Protein AF-A0A957XBU5-F1 (afdb_monomer)

Mean predicted aligned error: 7.45 Å

Sequence (183 aa):
MSIISFQIGLPLDTEQFLRRECPLCFRQFKIETDETDRQSLIERELQAYLLHEGLEIRDEETDMTEANEKELWCPYCGQIASQDKWWTQEQIAYIHVFAHNIMAQIINEQLIRPMKRKFSGRSRGLISLKFEGKEMEYEEPWISPEPDDMTIHLLPCCETRIKLEDDWSQTIHCFQCGFSYTS

Secondary structure (DSSP, 8-state):
-------------TT-EEEEE-TTT--EEEEE--HHHHHHHHHHHHHHHHHHTT-----S----------EEE-TTT--EEEGGG---HHHHHHHHHHHHHHHHHHHIIIIIHHHHHHHSS---SS------PPPPPP-----PPPP--SEEEEETTTTEEEEE-TT--SEEE-TTT--EEE-

Radius of gyration: 22.4 Å; Cα contacts (8 Å, |Δi|>4): 248; chains: 1; bounding box: 58×37×69 Å

Nearest PDB structures (foldseek):
  8teu-assembly1_X  TM=2.029E-01  e=1.795E+00  Human herpesvirus 5 strain AD169

Solvent-accessible surface area (backbone atoms only — not comparable to full-atom values): 11243 Å² total; per-residue (Å²): 133,84,73,84,81,76,86,85,80,80,60,45,24,95,87,53,31,37,74,29,18,34,86,84,80,67,53,61,36,25,37,71,69,55,71,66,61,51,51,53,46,52,51,52,52,42,49,54,52,39,45,73,76,69,47,79,82,81,69,96,80,67,82,84,66,83,72,75,75,53,60,32,25,31,39,74,81,55,51,76,45,48,65,84,54,36,60,38,73,63,57,51,55,33,50,48,36,51,46,50,37,52,48,28,50,50,44,30,64,72,45,40,52,52,47,47,64,68,43,70,57,87,72,92,61,99,66,90,71,80,71,84,77,73,73,64,77,78,66,85,75,65,75,77,80,44,71,88,76,53,41,82,44,80,37,81,94,76,74,41,61,36,28,36,54,78,83,72,69,56,57,39,22,31,44,78,77,48,58,74,42,80,102

pLDDT: mean 86.77, std 15.15, range [37.53, 98.38]

Structure (mmCIF, N/CA/C/O backbone):
data_AF-A0A957XBU5-F1
#
_entry.id   AF-A0A957XBU5-F1
#
loop_
_atom_site.group_PDB
_atom_site.id
_atom_site.type_symbol
_atom_site.label_atom_id
_atom_site.label_alt_id
_atom_site.label_comp_id
_atom_site.label_asym_id
_atom_site.label_entity_id
_atom_site.label_seq_id
_atom_site.pdbx_PDB_ins_code
_atom_site.Cartn_x
_atom_site.Cartn_y
_atom_site.Cartn_z
_atom_site.occupancy
_atom_site.B_iso_or_equiv
_atom_site.auth_seq_id
_atom_site.auth_comp_id
_atom_site.auth_asym_id
_atom_site.auth_atom_id
_atom_site.pdbx_PDB_model_num
ATOM 1 N N . MET A 1 1 ? -2.990 8.656 28.099 1.00 41.22 1 MET A N 1
ATOM 2 C CA . MET A 1 1 ? -3.964 7.568 27.855 1.00 41.22 1 MET A CA 1
ATOM 3 C C . MET A 1 1 ? -3.588 6.945 26.531 1.00 41.22 1 MET A C 1
ATOM 5 O O . MET A 1 1 ? -3.363 7.699 25.597 1.00 41.22 1 MET A O 1
ATOM 9 N N . SER A 1 2 ? -3.433 5.625 26.474 1.00 48.41 2 SER A N 1
ATOM 10 C CA . SER A 1 2 ? -2.889 4.957 25.291 1.00 48.41 2 SER A CA 1
ATOM 11 C C . SER A 1 2 ? -4.010 4.663 24.296 1.00 48.41 2 SER A C 1
ATOM 13 O O . SER A 1 2 ? -4.885 3.841 24.572 1.00 48.41 2 SER A O 1
ATOM 15 N N . ILE A 1 3 ? -3.998 5.356 23.158 1.00 57.06 3 ILE A N 1
ATOM 16 C CA . ILE A 1 3 ? -4.680 4.890 21.944 1.00 57.06 3 ILE A CA 1
ATOM 17 C C . ILE A 1 3 ? -4.110 3.493 21.645 1.00 57.06 3 ILE A C 1
ATOM 19 O O . ILE A 1 3 ? -2.923 3.266 21.897 1.00 57.06 3 ILE A O 1
ATOM 23 N N . ILE A 1 4 ? -4.935 2.531 21.217 1.00 62.97 4 ILE A N 1
ATOM 24 C CA . ILE A 1 4 ? -4.412 1.228 20.791 1.00 62.97 4 ILE A CA 1
ATOM 25 C C . ILE A 1 4 ? -3.439 1.523 19.652 1.00 62.97 4 ILE A C 1
ATOM 27 O O . ILE A 1 4 ? -3.820 2.086 18.629 1.00 62.97 4 ILE A O 1
ATOM 31 N N . SER A 1 5 ? -2.166 1.199 19.861 1.00 61.03 5 SER A N 1
ATOM 32 C CA . SER A 1 5 ? -1.158 1.293 18.816 1.00 61.03 5 SER A CA 1
ATOM 33 C C . SER A 1 5 ? -1.350 0.099 17.890 1.00 61.03 5 SER A C 1
ATOM 35 O O . SER A 1 5 ? -1.018 -1.030 18.260 1.00 61.03 5 SER A O 1
ATOM 37 N N . PHE A 1 6 ? -1.912 0.332 16.711 1.00 70.06 6 PHE A N 1
ATOM 38 C CA . PHE A 1 6 ? -1.961 -0.682 15.670 1.00 70.06 6 PHE A CA 1
ATOM 39 C C . PHE A 1 6 ? -0.618 -0.692 14.936 1.00 70.06 6 PHE A C 1
ATOM 41 O O . PHE A 1 6 ? -0.177 0.343 14.443 1.00 70.06 6 PHE A O 1
ATOM 48 N N . GLN A 1 7 ? 0.047 -1.848 14.886 1.00 79.62 7 GLN A N 1
ATOM 49 C CA . GLN A 1 7 ? 1.149 -2.060 13.950 1.00 79.62 7 GLN A CA 1
ATOM 50 C C . GLN A 1 7 ? 0.533 -2.485 12.621 1.00 79.62 7 GLN A C 1
ATOM 52 O O . GLN A 1 7 ? 0.035 -3.603 12.500 1.00 79.62 7 GLN A O 1
ATOM 57 N N . ILE A 1 8 ? 0.512 -1.570 11.658 1.00 90.81 8 ILE A N 1
ATOM 58 C CA . ILE A 1 8 ? -0.055 -1.816 10.336 1.00 90.81 8 ILE A CA 1
ATOM 59 C C . ILE A 1 8 ? 1.101 -2.163 9.410 1.00 90.81 8 ILE A C 1
ATOM 61 O O . ILE A 1 8 ? 1.994 -1.351 9.200 1.00 90.81 8 ILE A O 1
ATOM 65 N N . GLY A 1 9 ? 1.090 -3.381 8.880 1.00 92.94 9 GLY A N 1
ATOM 66 C CA . GLY A 1 9 ? 2.058 -3.835 7.886 1.00 92.94 9 GLY A CA 1
ATOM 67 C C . GLY A 1 9 ? 1.376 -4.144 6.561 1.00 92.94 9 GLY A C 1
ATOM 68 O O . GLY A 1 9 ? 0.260 -4.666 6.556 1.00 92.94 9 GLY A O 1
ATOM 69 N N . LEU A 1 10 ? 2.054 -3.843 5.454 1.00 95.38 10 LEU A N 1
ATOM 70 C CA . LEU A 1 10 ? 1.656 -4.268 4.112 1.00 95.38 10 LEU A CA 1
ATOM 71 C C . LEU A 1 10 ? 2.450 -5.522 3.724 1.00 95.38 10 LEU A C 1
ATOM 73 O O . LEU A 1 10 ? 3.659 -5.560 3.972 1.00 95.38 10 LEU A O 1
ATOM 77 N N . PRO A 1 11 ? 1.810 -6.537 3.121 1.00 96.56 11 PRO A N 1
ATOM 78 C CA . PRO A 1 11 ? 2.512 -7.729 2.681 1.00 96.56 11 PRO A CA 1
ATOM 79 C C . PRO A 1 11 ? 3.461 -7.384 1.528 1.00 96.56 11 PRO A C 1
ATOM 81 O O . PRO A 1 11 ? 3.146 -6.578 0.650 1.00 96.56 11 PRO A O 1
ATOM 84 N N . LEU A 1 12 ? 4.635 -8.008 1.557 1.00 97.69 12 LEU A N 1
ATOM 85 C CA . LEU A 1 12 ? 5.630 -7.964 0.492 1.00 97.69 12 LEU A CA 1
ATOM 86 C C . LEU A 1 12 ? 5.778 -9.361 -0.091 1.00 97.69 12 LEU A C 1
ATOM 88 O O . LEU A 1 12 ? 5.563 -10.350 0.616 1.00 97.69 12 LEU A O 1
ATOM 92 N N . ASP A 1 13 ? 6.178 -9.434 -1.354 1.00 97.06 13 ASP A N 1
ATOM 93 C CA . ASP A 1 13 ? 6.502 -10.715 -1.972 1.00 97.06 13 ASP A CA 1
ATOM 94 C C . ASP A 1 13 ? 7.824 -11.295 -1.433 1.00 97.06 13 ASP A C 1
ATOM 96 O O . ASP A 1 13 ? 8.519 -10.691 -0.599 1.00 97.06 13 ASP A O 1
ATOM 100 N N . THR A 1 14 ? 8.199 -12.488 -1.906 1.00 97.25 14 THR A N 1
ATOM 101 C CA . THR A 1 14 ? 9.413 -13.164 -1.416 1.00 97.25 14 THR A CA 1
ATOM 102 C C . THR A 1 14 ? 10.702 -12.406 -1.741 1.00 97.25 14 THR A C 1
ATOM 104 O O . THR A 1 14 ? 11.712 -12.596 -1.061 1.00 97.25 14 THR A O 1
ATOM 107 N N . GLU A 1 15 ? 10.662 -11.497 -2.716 1.00 97.12 15 GLU A N 1
ATOM 108 C CA . GLU A 1 15 ? 11.773 -10.646 -3.140 1.00 97.12 15 GLU A CA 1
ATOM 109 C C . GLU A 1 15 ? 11.670 -9.209 -2.596 1.00 97.12 15 GLU A C 1
ATOM 111 O O . GLU A 1 15 ? 12.446 -8.346 -3.005 1.00 97.12 15 GLU A O 1
ATOM 116 N N . GLN A 1 16 ? 10.774 -8.969 -1.629 1.00 96.25 16 GLN A N 1
ATOM 117 C CA . GLN A 1 16 ? 10.573 -7.695 -0.926 1.00 96.25 16 GLN A CA 1
ATOM 118 C C . GLN A 1 16 ? 9.978 -6.562 -1.781 1.00 96.25 16 GLN A C 1
ATOM 120 O O . GLN A 1 16 ? 10.198 -5.382 -1.493 1.00 96.25 16 GLN A O 1
ATOM 125 N N . PHE A 1 17 ? 9.184 -6.891 -2.802 1.00 97.94 17 PHE A N 1
ATOM 126 C CA . PHE A 1 17 ? 8.432 -5.896 -3.566 1.00 97.94 17 PHE A CA 1
ATOM 127 C C . PHE A 1 17 ? 7.022 -5.689 -3.002 1.00 97.94 17 PHE A C 1
ATOM 129 O O . PHE A 1 17 ? 6.331 -6.634 -2.621 1.00 97.94 17 PHE A O 1
ATOM 136 N N . LEU A 1 18 ? 6.581 -4.430 -3.002 1.00 97.62 18 LEU A N 1
ATOM 137 C CA . LEU A 1 18 ? 5.238 -4.009 -2.617 1.00 97.62 18 LEU A CA 1
ATOM 138 C C . LEU A 1 18 ? 4.369 -3.807 -3.858 1.00 97.62 18 LEU A C 1
ATOM 140 O O . LEU A 1 18 ? 4.730 -3.026 -4.742 1.00 97.62 18 LEU A O 1
ATOM 144 N N . ARG A 1 19 ? 3.195 -4.440 -3.887 1.00 98.19 19 ARG A N 1
ATOM 145 C CA . ARG A 1 19 ? 2.202 -4.252 -4.948 1.00 98.19 19 ARG A CA 1
ATOM 146 C C . ARG A 1 19 ? 1.564 -2.867 -4.907 1.00 98.19 19 ARG A C 1
ATOM 148 O O . ARG A 1 19 ? 1.221 -2.347 -3.845 1.00 98.19 19 ARG A O 1
ATOM 155 N N . ARG A 1 20 ? 1.388 -2.293 -6.091 1.00 97.81 20 ARG A N 1
ATOM 156 C CA . ARG A 1 20 ? 0.805 -0.983 -6.372 1.00 97.81 20 ARG A CA 1
ATOM 157 C C . ARG A 1 20 ? -0.143 -1.091 -7.557 1.00 97.81 20 ARG A C 1
ATOM 159 O O . ARG A 1 20 ? 0.030 -1.959 -8.409 1.00 97.81 20 ARG A O 1
ATOM 166 N N . GLU A 1 21 ? -1.122 -0.199 -7.627 1.00 98.38 21 GLU A N 1
ATOM 167 C CA . GLU A 1 21 ? -2.094 -0.147 -8.723 1.00 98.38 21 GLU A CA 1
ATOM 168 C C . GLU A 1 21 ? -2.134 1.251 -9.331 1.00 98.38 21 GLU A C 1
ATOM 170 O O . GLU A 1 21 ? -2.058 2.254 -8.625 1.00 98.38 21 GLU A O 1
ATOM 175 N N . CYS A 1 22 ? -2.218 1.336 -10.657 1.00 98.06 22 CYS A N 1
ATOM 176 C CA . CYS A 1 22 ? -2.358 2.622 -11.323 1.00 98.06 22 CYS A CA 1
ATOM 177 C C . CYS A 1 22 ? -3.788 3.169 -11.176 1.00 98.06 22 CYS A C 1
ATOM 179 O O . CYS A 1 22 ? -4.717 2.505 -11.636 1.00 98.06 22 CYS A O 1
ATOM 181 N N . PRO A 1 23 ? -3.979 4.418 -10.709 1.00 97.44 23 PRO A N 1
ATOM 182 C CA . PRO A 1 23 ? -5.314 5.005 -10.562 1.00 97.44 23 PRO A CA 1
ATOM 183 C C . PRO A 1 23 ? -6.020 5.299 -11.899 1.00 97.44 23 PRO A C 1
ATOM 185 O O . PRO A 1 23 ? -7.205 5.619 -11.907 1.00 97.44 23 PRO A O 1
ATOM 188 N N . LEU A 1 24 ? -5.305 5.229 -13.032 1.00 97.69 24 LEU A N 1
ATOM 189 C CA . LEU A 1 24 ? -5.879 5.456 -14.362 1.00 97.69 24 LEU A CA 1
ATOM 190 C C . LEU A 1 24 ? -6.155 4.156 -15.121 1.00 97.69 24 LEU A C 1
ATOM 192 O O . LEU A 1 24 ? -7.246 3.975 -15.652 1.00 97.69 24 LEU A O 1
ATOM 196 N N . CYS A 1 25 ? -5.148 3.289 -15.260 1.00 97.19 25 CYS A N 1
ATOM 197 C CA . CYS A 1 25 ? -5.270 2.088 -16.090 1.00 97.19 25 CYS A CA 1
ATOM 198 C C . CYS A 1 25 ? -5.549 0.812 -15.293 1.00 97.19 25 CYS A C 1
ATOM 200 O O . CYS A 1 25 ? -5.686 -0.240 -15.913 1.00 97.19 25 CYS A O 1
ATOM 202 N N . PHE A 1 26 ? -5.600 0.900 -13.958 1.00 97.25 26 PHE A N 1
ATOM 203 C CA . PHE A 1 26 ? -5.875 -0.195 -13.018 1.00 97.25 26 PHE A CA 1
ATOM 204 C C . PHE A 1 26 ? -4.930 -1.398 -13.114 1.00 97.25 26 PHE A C 1
ATOM 206 O O . PHE A 1 26 ? -5.163 -2.426 -12.487 1.00 97.25 26 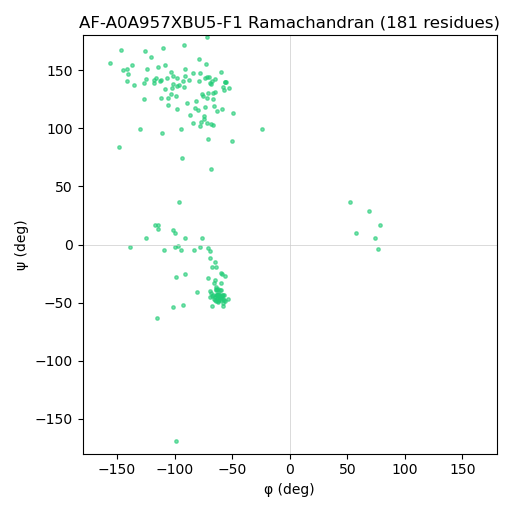PHE A O 1
ATOM 213 N N . ARG A 1 27 ? -3.839 -1.288 -13.881 1.00 97.19 27 ARG A N 1
ATOM 214 C CA . ARG A 1 27 ? -2.804 -2.319 -13.904 1.00 97.19 27 ARG A CA 1
ATOM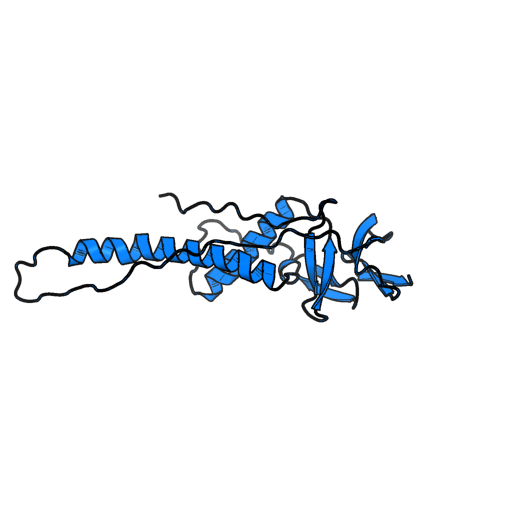 215 C C . ARG A 1 27 ? -1.985 -2.274 -12.633 1.00 97.19 27 ARG A C 1
ATOM 217 O O . ARG A 1 27 ? -1.664 -1.192 -12.125 1.00 97.19 27 ARG A O 1
ATOM 224 N N . GLN A 1 28 ? -1.607 -3.461 -12.187 1.00 97.94 28 GLN A N 1
ATOM 225 C CA . GLN A 1 28 ? -0.805 -3.653 -10.998 1.00 97.94 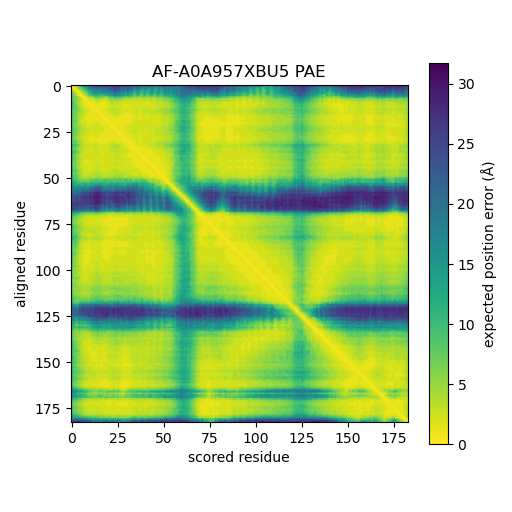28 GLN A CA 1
ATOM 226 C C . GLN A 1 28 ? 0.649 -3.918 -11.363 1.00 97.94 28 GLN A C 1
ATOM 228 O O . GLN A 1 28 ? 0.971 -4.534 -12.376 1.00 97.94 28 GLN A O 1
ATOM 233 N N . PHE A 1 29 ? 1.538 -3.413 -10.531 1.00 98.00 29 PHE A N 1
ATOM 234 C CA . PHE A 1 29 ? 2.978 -3.610 -10.619 1.00 98.00 29 PHE A CA 1
ATOM 235 C C . PHE A 1 29 ? 3.527 -3.650 -9.201 1.00 98.00 29 PHE A C 1
ATOM 237 O O . PHE A 1 29 ? 2.827 -3.279 -8.256 1.00 98.00 29 PHE A O 1
ATOM 244 N N . LYS A 1 30 ? 4.778 -4.068 -9.025 1.00 98.38 30 LYS A N 1
ATOM 245 C CA . LYS A 1 30 ? 5.413 -4.023 -7.704 1.00 98.38 30 LYS A CA 1
ATOM 246 C C . LYS A 1 30 ? 6.711 -3.256 -7.731 1.00 98.38 30 LYS A C 1
ATOM 248 O O . LYS A 1 30 ? 7.483 -3.345 -8.684 1.00 98.38 30 LYS A O 1
ATOM 253 N N . ILE A 1 31 ? 6.940 -2.511 -6.660 1.00 97.31 31 ILE A N 1
ATOM 254 C CA . ILE A 1 31 ? 8.107 -1.651 -6.486 1.00 97.31 31 ILE A CA 1
ATOM 255 C C . ILE A 1 31 ? 8.853 -2.020 -5.213 1.00 97.31 31 ILE A C 1
ATOM 257 O O . ILE A 1 31 ? 8.261 -2.468 -4.230 1.00 97.31 31 ILE A O 1
ATOM 261 N N . GLU A 1 32 ? 10.157 -1.786 -5.225 1.00 95.69 32 GLU A N 1
ATOM 262 C CA . GLU A 1 32 ? 10.955 -1.800 -4.005 1.00 95.69 32 GLU A CA 1
ATOM 263 C C . GLU A 1 32 ? 10.564 -0.600 -3.135 1.00 95.69 32 GLU A C 1
ATOM 265 O O . GLU A 1 32 ? 10.359 0.510 -3.634 1.00 95.69 32 GLU A O 1
ATOM 270 N N . THR A 1 33 ? 10.449 -0.829 -1.831 1.00 92.81 33 THR A N 1
ATOM 271 C CA . THR A 1 33 ? 10.185 0.215 -0.833 1.00 92.81 33 THR A CA 1
ATOM 272 C C . THR A 1 33 ? 10.993 -0.079 0.418 1.00 92.81 33 THR A C 1
ATOM 274 O O . THR A 1 33 ? 11.247 -1.246 0.735 1.00 92.81 33 THR A O 1
ATOM 277 N N . ASP A 1 34 ? 11.370 0.959 1.155 1.00 92.69 34 ASP A N 1
ATOM 278 C CA . ASP A 1 34 ? 11.863 0.787 2.517 1.00 92.69 34 ASP A CA 1
ATOM 279 C C . ASP A 1 34 ? 10.722 0.889 3.545 1.00 92.69 34 ASP A C 1
ATOM 281 O O . ASP A 1 34 ? 9.570 1.180 3.215 1.00 92.69 34 ASP A O 1
ATOM 285 N N . GLU A 1 35 ? 11.031 0.575 4.802 1.00 92.06 35 GLU A N 1
ATOM 286 C CA . GLU A 1 35 ? 10.040 0.593 5.884 1.00 92.06 35 GLU A CA 1
ATOM 287 C C . GLU A 1 35 ? 9.510 2.000 6.177 1.00 92.06 35 GLU A C 1
ATOM 289 O O . GLU A 1 35 ? 8.337 2.157 6.503 1.00 92.06 35 GLU A O 1
ATOM 294 N N . THR A 1 36 ? 10.345 3.025 6.010 1.00 90.94 36 THR A N 1
ATO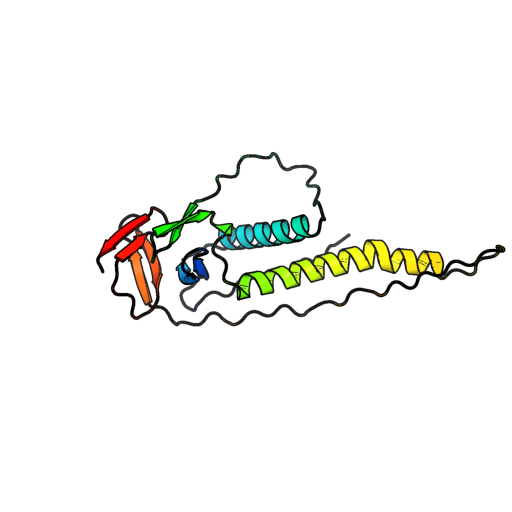M 295 C CA . THR A 1 36 ? 9.971 4.422 6.264 1.00 90.94 36 THR A CA 1
ATOM 296 C C . THR A 1 36 ? 8.963 4.896 5.223 1.00 90.94 36 THR A C 1
ATOM 298 O O . THR A 1 36 ? 7.932 5.470 5.574 1.00 90.94 36 THR A O 1
ATOM 301 N N . ASP A 1 37 ? 9.221 4.593 3.949 1.00 89.62 37 ASP A N 1
ATOM 302 C CA . ASP A 1 37 ? 8.318 4.876 2.837 1.00 89.62 37 ASP A CA 1
ATOM 303 C C . ASP A 1 37 ? 6.960 4.198 3.055 1.00 89.62 37 ASP A C 1
ATOM 305 O O . ASP A 1 37 ? 5.912 4.829 2.905 1.00 89.62 37 ASP A O 1
ATOM 309 N N . ARG A 1 38 ? 6.958 2.913 3.441 1.00 93.25 38 ARG A N 1
ATOM 310 C CA . ARG A 1 38 ? 5.721 2.164 3.715 1.00 93.25 38 ARG A CA 1
ATOM 311 C C . ARG A 1 38 ? 4.927 2.767 4.862 1.00 93.25 38 ARG A C 1
ATOM 313 O O . ARG A 1 38 ? 3.725 2.976 4.711 1.00 93.25 38 ARG A O 1
ATOM 320 N N . GLN A 1 39 ? 5.593 3.061 5.974 1.00 92.00 39 GLN A N 1
ATOM 321 C CA . GLN A 1 39 ? 4.949 3.624 7.151 1.00 92.00 39 GLN A CA 1
ATOM 322 C C . GLN A 1 39 ? 4.349 5.004 6.848 1.00 92.00 39 GLN A C 1
ATOM 324 O O . GLN A 1 39 ? 3.188 5.245 7.174 1.00 92.00 39 GLN A O 1
ATOM 329 N N . SER A 1 40 ? 5.074 5.864 6.122 1.00 90.00 40 SER A N 1
ATOM 330 C CA . SER A 1 40 ? 4.553 7.174 5.710 1.00 90.00 40 SER A CA 1
ATOM 331 C C . SER A 1 40 ? 3.325 7.052 4.805 1.00 90.00 40 SER A C 1
ATOM 333 O O . SER A 1 40 ? 2.379 7.830 4.926 1.00 90.00 40 SER A O 1
ATOM 335 N N . LEU A 1 41 ? 3.309 6.066 3.905 1.00 92.38 41 LEU A N 1
ATOM 336 C CA . LEU A 1 41 ? 2.170 5.823 3.019 1.00 92.38 41 LEU A CA 1
ATOM 337 C C . LEU A 1 41 ? 0.934 5.392 3.811 1.00 92.38 41 LEU A C 1
ATOM 339 O O . LEU A 1 41 ? -0.143 5.949 3.608 1.00 92.38 41 LEU A O 1
ATOM 343 N N . ILE A 1 42 ? 1.099 4.454 4.743 1.00 93.75 42 ILE A N 1
ATOM 344 C CA . ILE A 1 42 ? 0.020 3.998 5.627 1.00 93.75 42 ILE A CA 1
ATOM 345 C C . ILE A 1 42 ? -0.530 5.158 6.464 1.00 93.75 42 ILE A C 1
ATOM 347 O O . ILE A 1 42 ? -1.745 5.321 6.557 1.00 93.75 42 ILE A O 1
ATOM 351 N N . GLU A 1 43 ? 0.344 5.974 7.054 1.00 90.38 43 GLU A N 1
ATOM 352 C CA . GLU A 1 43 ? -0.048 7.127 7.871 1.00 90.38 43 GLU A CA 1
ATOM 353 C C . GLU A 1 43 ? -0.860 8.146 7.074 1.00 90.38 43 GLU A C 1
ATOM 355 O O . GLU A 1 43 ? -1.904 8.596 7.544 1.00 90.38 43 GLU A O 1
ATOM 360 N N . ARG A 1 44 ? -0.430 8.459 5.846 1.00 89.69 44 ARG A N 1
ATOM 361 C CA . ARG A 1 44 ? -1.158 9.373 4.956 1.00 89.69 44 ARG A CA 1
ATOM 362 C C . ARG A 1 44 ? -2.546 8.847 4.606 1.00 89.69 44 ARG A C 1
ATOM 364 O O . ARG A 1 44 ? -3.502 9.615 4.657 1.00 89.69 44 ARG A O 1
ATOM 371 N N . GLU A 1 45 ? -2.675 7.559 4.290 1.00 93.12 45 GLU A N 1
ATOM 372 C CA . GLU A 1 45 ? -3.977 6.957 3.970 1.00 93.12 45 GLU A CA 1
ATOM 373 C C . GLU A 1 45 ? -4.901 6.914 5.198 1.00 93.12 45 GLU A C 1
ATOM 375 O O . GLU A 1 45 ? -6.066 7.304 5.114 1.00 93.12 45 GLU A O 1
ATOM 380 N N . LEU A 1 46 ? -4.379 6.523 6.367 1.00 90.31 46 LEU A N 1
ATOM 381 C CA . LEU A 1 46 ? -5.123 6.582 7.628 1.00 90.31 46 LEU A CA 1
ATOM 382 C C . LEU A 1 46 ? -5.622 7.999 7.926 1.00 90.31 46 LEU A C 1
ATOM 384 O O . LEU A 1 46 ? -6.788 8.188 8.277 1.00 90.31 46 LEU A O 1
ATOM 388 N N . GLN A 1 47 ? -4.742 8.993 7.801 1.00 86.69 47 GLN A N 1
ATOM 389 C CA . GLN A 1 47 ? -5.076 10.386 8.058 1.00 86.69 47 GLN A CA 1
ATOM 390 C C . GLN A 1 47 ? -6.128 10.886 7.063 1.00 86.69 47 GLN A C 1
ATOM 392 O O . GLN A 1 47 ? -7.095 11.522 7.481 1.00 86.69 47 GLN A O 1
ATOM 397 N N . ALA A 1 48 ? -5.983 10.560 5.775 1.00 87.19 48 ALA A N 1
ATOM 398 C CA . ALA A 1 48 ? -6.952 10.910 4.742 1.00 87.19 48 ALA A CA 1
ATOM 399 C C . ALA A 1 48 ? -8.348 10.347 5.055 1.00 87.19 48 ALA A C 1
ATOM 401 O O . ALA A 1 48 ? -9.338 11.075 4.956 1.00 87.19 48 ALA A O 1
ATOM 402 N N . TYR A 1 49 ? -8.428 9.091 5.503 1.00 87.69 49 TYR A N 1
ATOM 403 C CA . TYR A 1 49 ? -9.690 8.475 5.908 1.00 87.69 49 TYR A CA 1
ATOM 404 C C . TYR A 1 49 ? -10.310 9.162 7.134 1.00 87.69 49 TYR A C 1
ATOM 406 O O . TYR A 1 49 ? -11.488 9.514 7.128 1.00 87.69 49 TYR A O 1
ATOM 414 N N . LEU A 1 50 ? -9.525 9.396 8.190 1.00 84.25 50 LEU A N 1
ATOM 415 C CA . LEU A 1 50 ? -10.025 10.024 9.421 1.00 84.25 50 LEU A CA 1
ATOM 416 C C . LEU A 1 50 ? -10.492 11.469 9.185 1.00 84.25 50 LEU A C 1
ATOM 418 O O . LEU A 1 50 ? -11.523 11.877 9.723 1.00 84.25 50 LEU A O 1
ATOM 422 N N . LEU A 1 51 ? -9.780 12.218 8.337 1.00 83.31 51 LEU A N 1
ATOM 423 C CA . LEU A 1 51 ? -10.183 13.555 7.895 1.00 83.31 51 LEU A CA 1
ATOM 424 C C . LEU A 1 51 ? -11.505 13.521 7.120 1.00 83.31 51 LEU A C 1
ATOM 426 O O . LEU A 1 51 ? -12.364 14.370 7.358 1.00 83.31 51 LEU A O 1
ATOM 430 N N . HIS A 1 52 ? -11.690 12.545 6.222 1.00 81.62 52 HIS A N 1
ATOM 431 C CA . HIS A 1 52 ? -12.946 12.372 5.485 1.00 81.62 52 HIS A CA 1
ATOM 432 C C . HIS A 1 52 ? -14.138 12.139 6.429 1.00 81.62 52 HIS A C 1
ATOM 434 O O . HIS A 1 52 ? -15.205 12.719 6.232 1.00 81.62 52 HIS A O 1
ATOM 440 N N . GLU A 1 53 ? -13.939 11.371 7.502 1.00 79.00 53 GLU A N 1
ATOM 441 C CA . GLU A 1 53 ? -14.949 11.121 8.544 1.00 79.00 53 GLU A CA 1
ATOM 442 C C . GLU A 1 53 ? -15.144 12.302 9.523 1.00 79.00 53 GLU A C 1
ATOM 444 O O . GLU A 1 53 ? -15.899 12.208 10.493 1.00 79.00 53 GLU A O 1
ATOM 449 N N . GLY A 1 54 ? -14.492 13.445 9.278 1.00 74.69 54 GLY A N 1
ATOM 450 C CA . GLY A 1 54 ? -14.655 14.668 10.066 1.00 74.69 54 GLY A CA 1
ATOM 451 C C . GLY A 1 54 ? -13.895 14.672 11.394 1.00 74.69 54 GLY A C 1
ATOM 452 O O . GLY A 1 54 ? -14.192 15.492 12.267 1.00 74.69 54 GLY A O 1
ATOM 453 N N . LEU A 1 55 ? -12.920 13.774 11.566 1.00 68.00 55 LEU A N 1
ATOM 454 C CA . LEU A 1 55 ? -12.006 13.778 12.704 1.00 68.00 55 LEU A CA 1
ATOM 455 C C . LEU A 1 55 ? -10.726 14.531 12.331 1.00 68.00 55 LEU A C 1
ATOM 457 O O . LEU A 1 55 ? -9.811 13.991 11.715 1.00 68.00 55 LEU A O 1
ATOM 461 N N . GLU A 1 56 ? -10.646 15.795 12.743 1.00 61.72 56 GLU A N 1
ATOM 462 C CA . GLU A 1 56 ? -9.397 16.555 12.694 1.00 61.72 56 GLU A CA 1
ATOM 463 C C . GLU A 1 56 ? -8.462 16.073 13.814 1.00 61.72 56 GLU A C 1
ATOM 465 O O . GLU A 1 56 ? -8.712 16.315 15.000 1.00 61.72 56 GLU A O 1
ATOM 470 N N . ILE A 1 57 ? -7.364 15.405 13.455 1.00 57.28 57 ILE A N 1
ATOM 471 C CA . ILE A 1 57 ? -6.249 15.201 14.383 1.00 57.28 57 ILE A CA 1
ATOM 472 C C . ILE A 1 57 ? -5.521 16.542 14.485 1.00 57.28 57 ILE A C 1
ATOM 474 O O . ILE A 1 57 ? -4.895 16.998 13.532 1.00 57.28 57 ILE A O 1
ATOM 478 N N . ARG A 1 58 ? -5.662 17.218 15.628 1.00 52.09 58 ARG A N 1
ATOM 479 C CA . ARG A 1 58 ? -4.883 18.421 15.931 1.00 52.09 58 ARG A CA 1
ATOM 480 C C . ARG A 1 58 ? -3.484 18.000 16.356 1.00 52.09 58 ARG A C 1
ATOM 482 O O . ARG A 1 58 ? -3.297 17.625 17.511 1.00 52.09 58 ARG A O 1
ATOM 489 N N . ASP A 1 59 ? -2.525 18.112 15.453 1.00 48.50 59 ASP A N 1
ATOM 490 C CA . ASP A 1 59 ? -1.119 18.129 15.834 1.00 48.50 59 ASP A CA 1
ATOM 491 C C . ASP A 1 59 ? -0.781 19.541 16.334 1.00 48.50 59 ASP A C 1
ATOM 493 O O . ASP A 1 59 ? -0.884 20.522 15.599 1.00 48.50 59 ASP A O 1
ATOM 497 N N . GLU A 1 60 ? -0.427 19.675 17.618 1.00 48.19 60 GLU A N 1
ATOM 498 C CA . GLU A 1 60 ? 0.013 20.963 18.185 1.00 48.19 60 GLU A CA 1
ATOM 499 C C . GLU A 1 60 ? 1.394 21.405 17.652 1.00 48.19 60 GLU A C 1
ATOM 501 O O . GLU A 1 60 ? 1.792 22.543 17.885 1.00 48.19 60 GLU A O 1
ATOM 506 N N . GLU A 1 61 ? 2.087 20.575 16.866 1.00 48.91 61 GLU A N 1
ATOM 507 C CA . GLU A 1 61 ? 3.326 20.920 16.161 1.00 48.91 61 GLU A CA 1
ATOM 508 C C . GLU A 1 61 ? 3.439 20.156 14.829 1.00 48.91 61 GLU A C 1
ATOM 510 O O . GLU A 1 61 ? 4.129 19.148 14.728 1.00 48.91 61 GLU A O 1
ATOM 515 N N . THR A 1 62 ? 2.818 20.665 13.768 1.00 42.28 62 THR A N 1
ATOM 516 C CA . THR A 1 62 ? 3.297 20.399 12.404 1.00 42.28 62 THR A CA 1
ATOM 517 C C . THR A 1 62 ? 3.404 21.724 11.680 1.00 42.28 62 THR A C 1
ATOM 519 O O . THR A 1 62 ? 2.415 22.289 11.213 1.00 42.28 62 THR A O 1
ATOM 522 N N . ASP A 1 63 ? 4.633 22.229 11.619 1.00 37.53 63 ASP A N 1
ATOM 523 C CA . ASP A 1 63 ? 5.047 23.137 10.562 1.00 37.53 63 ASP A CA 1
ATOM 52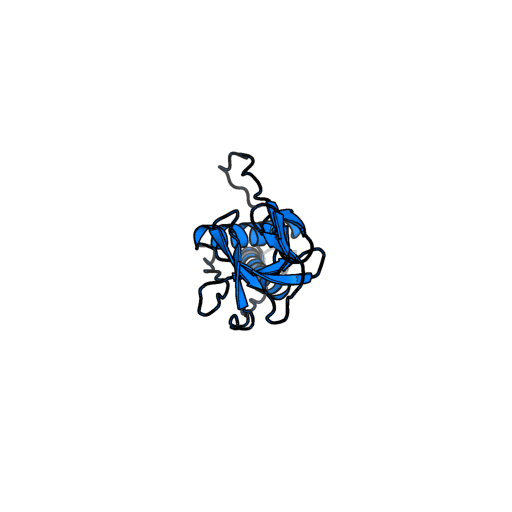4 C C . ASP A 1 63 ? 4.613 22.489 9.242 1.00 37.53 63 ASP A C 1
ATOM 526 O O . ASP A 1 63 ? 5.077 21.395 8.903 1.00 37.53 63 ASP A O 1
ATOM 530 N N . MET A 1 64 ? 3.659 23.112 8.546 1.00 40.38 64 MET A N 1
ATOM 531 C CA . MET A 1 64 ? 3.262 22.734 7.192 1.00 40.38 64 MET A CA 1
ATOM 532 C C . MET A 1 64 ? 4.425 23.067 6.256 1.00 40.38 64 MET A C 1
ATOM 534 O O . MET A 1 64 ? 4.341 23.952 5.406 1.00 40.38 64 MET A O 1
ATOM 538 N N . THR A 1 65 ? 5.550 22.386 6.429 1.00 40.31 65 THR A N 1
ATOM 539 C CA . THR A 1 65 ? 6.515 22.271 5.356 1.00 40.31 65 THR A CA 1
ATOM 540 C C . THR A 1 65 ? 5.807 21.455 4.288 1.00 40.31 65 THR A C 1
ATOM 542 O O . THR A 1 65 ? 5.333 20.352 4.552 1.00 40.31 65 THR A O 1
ATOM 545 N N . GLU A 1 66 ? 5.634 22.055 3.112 1.00 46.25 66 GLU A N 1
ATOM 546 C CA . GLU A 1 66 ? 5.210 21.391 1.884 1.00 46.25 66 GLU A CA 1
ATOM 547 C C . GLU A 1 66 ? 6.110 20.162 1.688 1.00 46.25 66 GLU A C 1
ATOM 549 O O . GLU A 1 66 ? 7.206 20.247 1.132 1.00 46.25 66 GLU A O 1
ATOM 554 N N . ALA A 1 67 ? 5.706 19.022 2.248 1.00 49.84 67 ALA A N 1
ATOM 555 C CA . ALA A 1 67 ? 6.445 17.781 2.152 1.00 49.84 67 ALA A CA 1
ATOM 556 C C . ALA A 1 67 ? 6.310 17.321 0.706 1.00 49.84 67 ALA A C 1
ATOM 558 O O . ALA A 1 67 ? 5.326 16.668 0.374 1.00 49.84 67 ALA A O 1
ATOM 559 N N . ASN A 1 68 ? 7.269 17.751 -0.122 1.00 53.47 68 ASN A N 1
ATOM 560 C CA . ASN A 1 68 ? 7.409 17.486 -1.551 1.00 53.47 68 ASN A CA 1
ATOM 561 C C . ASN A 1 68 ? 6.696 16.185 -1.946 1.00 53.47 68 ASN A C 1
ATOM 563 O O . ASN A 1 68 ? 7.197 15.090 -1.673 1.00 53.47 68 ASN A O 1
ATOM 567 N N . GLU A 1 69 ? 5.489 16.314 -2.501 1.00 70.56 69 GLU A N 1
ATOM 568 C CA . GLU A 1 69 ? 4.672 15.173 -2.893 1.00 70.56 69 GLU A CA 1
ATOM 569 C C . GLU A 1 69 ? 5.389 14.467 -4.039 1.00 70.56 69 GLU A C 1
ATOM 571 O O . GLU A 1 69 ? 5.419 14.943 -5.172 1.00 70.56 69 GLU A O 1
ATOM 576 N N . LYS A 1 70 ? 6.034 13.339 -3.730 1.00 87.25 70 LYS A N 1
ATOM 577 C CA . LYS A 1 70 ? 6.765 12.563 -4.725 1.00 87.25 70 LYS A CA 1
ATOM 578 C C . LYS A 1 70 ? 5.780 12.060 -5.777 1.00 87.25 70 LYS A C 1
ATOM 580 O O . LYS A 1 70 ? 4.901 11.249 -5.481 1.00 87.25 70 LYS A O 1
ATOM 585 N N . GLU A 1 71 ? 5.940 12.530 -7.004 1.00 94.38 71 GLU A N 1
ATOM 586 C CA . GLU A 1 71 ? 5.225 11.996 -8.156 1.00 94.38 71 GLU A CA 1
ATOM 587 C C . GLU A 1 71 ? 5.878 10.690 -8.615 1.00 94.38 71 GLU A C 1
ATOM 589 O O . GLU A 1 71 ? 7.103 10.549 -8.616 1.00 94.38 71 GLU A O 1
ATOM 594 N N . LEU A 1 72 ? 5.046 9.727 -9.003 1.00 95.81 72 LEU A N 1
ATOM 595 C CA . LEU A 1 72 ? 5.464 8.488 -9.646 1.00 95.81 72 LEU A CA 1
ATOM 596 C C . LEU A 1 72 ? 4.807 8.364 -11.019 1.00 95.81 72 LEU A C 1
ATOM 598 O O . LEU A 1 72 ? 3.785 8.993 -11.302 1.00 95.81 72 LEU A O 1
ATOM 602 N N . TRP A 1 73 ? 5.382 7.500 -11.851 1.00 97.88 73 TRP A N 1
ATOM 603 C CA . TRP A 1 73 ? 4.882 7.179 -13.183 1.00 97.88 73 TRP A CA 1
ATOM 604 C C . TRP A 1 73 ? 4.359 5.747 -13.235 1.00 97.88 73 TRP A C 1
ATOM 606 O O . TRP A 1 73 ? 4.956 4.822 -12.684 1.00 97.88 73 TRP A O 1
ATOM 616 N N . CYS A 1 74 ? 3.266 5.535 -13.963 1.00 97.88 74 CYS A N 1
ATOM 617 C CA . CYS A 1 74 ? 2.759 4.198 -14.222 1.00 97.88 74 CYS A CA 1
ATOM 618 C C . CYS A 1 74 ? 3.693 3.505 -15.212 1.00 97.88 74 CYS A C 1
ATOM 620 O O . CYS A 1 74 ? 3.859 4.021 -16.322 1.00 97.88 74 CYS A O 1
ATOM 622 N N . PRO A 1 75 ? 4.217 2.312 -14.892 1.00 97.56 75 PRO A N 1
ATOM 623 C CA . PRO A 1 75 ? 5.124 1.613 -15.791 1.00 97.56 75 PRO A CA 1
ATOM 624 C C . PRO A 1 75 ? 4.464 1.127 -17.080 1.00 97.56 75 PRO A C 1
ATOM 626 O O . PRO A 1 75 ? 5.160 0.895 -18.061 1.00 97.56 75 PRO A O 1
ATOM 629 N N . TYR A 1 76 ? 3.136 1.023 -17.103 1.00 97.38 76 TYR A N 1
ATOM 630 C CA . TYR A 1 76 ? 2.387 0.559 -18.266 1.00 97.38 76 TYR A CA 1
ATOM 631 C C . TYR A 1 76 ? 1.926 1.702 -19.173 1.00 97.38 76 TYR A C 1
ATOM 633 O O . TYR A 1 76 ? 2.140 1.661 -20.378 1.00 97.38 76 TYR A O 1
ATOM 641 N N . CYS A 1 77 ? 1.250 2.712 -18.614 1.00 96.88 77 CYS A N 1
ATOM 642 C CA . CYS A 1 77 ? 0.582 3.755 -19.404 1.00 96.88 77 CYS A CA 1
ATOM 643 C C . CYS A 1 77 ? 1.253 5.133 -19.329 1.00 96.88 77 CYS A C 1
ATOM 645 O O . CYS A 1 77 ? 0.792 6.060 -19.990 1.00 96.88 77 CYS A O 1
ATOM 647 N N . GLY A 1 78 ? 2.291 5.295 -18.501 1.00 96.69 78 GLY A N 1
ATOM 648 C CA . GLY A 1 78 ? 2.995 6.566 -18.322 1.00 96.69 78 GLY A CA 1
ATOM 649 C C . GLY A 1 78 ? 2.238 7.622 -17.506 1.00 96.69 78 GLY A C 1
ATOM 650 O O . GLY A 1 78 ? 2.724 8.744 -17.395 1.00 96.69 78 GLY A O 1
ATOM 651 N N . GLN A 1 79 ? 1.076 7.289 -16.926 1.00 97.81 79 GLN A N 1
ATOM 652 C CA . GLN A 1 79 ? 0.313 8.195 -16.057 1.00 97.81 79 GLN A CA 1
ATOM 653 C C . GLN A 1 79 ? 1.154 8.688 -14.878 1.00 97.81 79 GLN A C 1
ATOM 655 O O . GLN A 1 79 ? 1.837 7.886 -14.250 1.00 97.81 79 GLN A O 1
ATOM 660 N N . ILE A 1 80 ? 1.016 9.967 -14.530 1.00 97.88 80 ILE A N 1
ATOM 661 C CA . ILE A 1 80 ? 1.662 10.587 -13.368 1.00 97.88 80 ILE A CA 1
ATOM 662 C C . ILE A 1 80 ? 0.642 10.738 -12.238 1.00 97.88 80 ILE A C 1
ATOM 664 O O . ILE A 1 80 ? -0.495 11.151 -12.481 1.00 97.88 80 ILE A O 1
ATOM 668 N N . ALA A 1 81 ? 1.026 10.387 -11.016 1.00 96.12 81 ALA A N 1
ATOM 669 C CA . ALA A 1 81 ? 0.234 10.647 -9.816 1.00 96.12 81 ALA A CA 1
ATOM 670 C C . ALA A 1 81 ? 1.133 10.689 -8.575 1.00 96.12 81 ALA A C 1
ATOM 672 O O . ALA A 1 81 ? 2.201 10.069 -8.556 1.00 96.12 81 ALA A O 1
ATOM 673 N N . SER A 1 82 ? 0.681 11.370 -7.522 1.00 93.94 82 SER A N 1
ATOM 674 C CA . SER A 1 82 ? 1.364 11.387 -6.228 1.00 93.94 82 SER A CA 1
ATOM 675 C C . SER A 1 82 ? 1.473 9.972 -5.637 1.00 93.94 82 SER A C 1
ATOM 677 O O . SER A 1 82 ? 0.629 9.108 -5.886 1.00 93.94 82 SER A O 1
ATOM 679 N N . GLN A 1 83 ? 2.544 9.703 -4.886 1.00 91.38 83 GLN A N 1
ATOM 680 C CA . GLN A 1 83 ? 2.891 8.369 -4.368 1.00 91.38 83 GLN A CA 1
ATOM 681 C C . GLN A 1 83 ? 1.775 7.707 -3.532 1.00 91.38 83 GLN A C 1
ATOM 683 O O . GLN A 1 83 ? 1.668 6.481 -3.502 1.00 91.38 83 GLN A O 1
ATOM 688 N N . ASP A 1 84 ? 0.918 8.501 -2.897 1.00 91.44 84 ASP A N 1
ATOM 689 C CA . ASP A 1 84 ? -0.232 8.074 -2.094 1.00 91.44 84 ASP A CA 1
ATOM 690 C C . ASP A 1 84 ? -1.456 7.648 -2.927 1.00 91.44 84 ASP A C 1
ATOM 692 O O . ASP A 1 84 ? -2.463 7.245 -2.360 1.00 91.44 84 ASP A O 1
ATOM 696 N N . LYS A 1 85 ? -1.412 7.725 -4.265 1.00 94.75 85 LYS A N 1
ATOM 697 C CA . LYS A 1 85 ? -2.531 7.314 -5.142 1.00 94.75 85 LYS A CA 1
ATOM 698 C C . LYS A 1 85 ? -2.402 5.910 -5.712 1.00 94.75 85 LYS A C 1
ATOM 700 O O . LYS A 1 85 ? -3.286 5.468 -6.439 1.00 94.75 85 LYS A O 1
ATOM 705 N N . TRP A 1 86 ? -1.314 5.212 -5.410 1.00 97.12 86 TRP A N 1
ATOM 706 C CA . TRP A 1 86 ? -0.967 3.942 -6.048 1.00 97.12 86 TRP A CA 1
ATOM 707 C C . TRP A 1 86 ? -1.410 2.723 -5.227 1.00 97.12 86 TRP A C 1
ATOM 709 O O . TRP A 1 86 ? -0.689 1.729 -5.133 1.00 97.12 86 TRP A O 1
ATOM 719 N N . TRP A 1 87 ? -2.564 2.794 -4.572 1.00 97.62 87 TRP A N 1
ATOM 720 C CA . TRP A 1 87 ? -3.079 1.707 -3.740 1.00 97.62 87 TRP A CA 1
ATOM 721 C C . TRP A 1 87 ? -3.907 0.713 -4.543 1.00 97.62 87 TRP A C 1
ATOM 723 O O . TRP A 1 87 ? -4.715 1.108 -5.377 1.00 97.62 87 TRP A O 1
ATOM 733 N N . THR A 1 88 ? -3.764 -0.573 -4.230 1.00 98.06 88 THR A N 1
ATOM 734 C CA . THR A 1 88 ? -4.781 -1.558 -4.624 1.00 98.06 88 THR A CA 1
ATOM 735 C C . THR A 1 88 ? -6.038 -1.377 -3.771 1.00 98.06 88 THR A C 1
ATOM 737 O O . THR A 1 88 ? -5.964 -0.940 -2.618 1.00 98.06 88 THR A O 1
ATOM 740 N N . GLN A 1 89 ? -7.195 -1.792 -4.289 1.00 96.25 89 GLN A N 1
ATOM 741 C CA . GLN A 1 89 ? -8.445 -1.740 -3.526 1.00 96.25 89 GLN A CA 1
ATOM 742 C C . GLN A 1 89 ? -8.395 -2.565 -2.224 1.00 96.25 89 GLN A C 1
ATOM 744 O O . GLN A 1 89 ? -9.008 -2.179 -1.228 1.00 96.25 89 GLN A O 1
ATOM 749 N N . GLU A 1 90 ? -7.65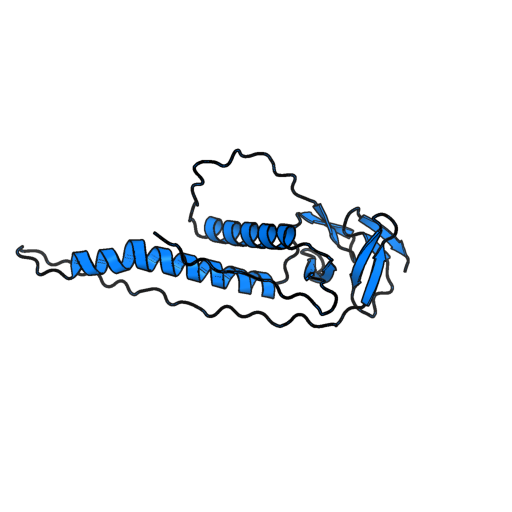8 -3.681 -2.213 1.00 97.31 90 GLU A N 1
ATOM 750 C CA . GLU A 1 90 ? -7.479 -4.522 -1.022 1.00 97.31 90 GLU A CA 1
ATOM 751 C C . GLU A 1 90 ? -6.655 -3.807 0.057 1.00 97.31 90 GLU A C 1
ATOM 753 O O . GLU A 1 90 ? -7.031 -3.825 1.227 1.00 97.31 90 GLU A O 1
ATOM 758 N N . GLN A 1 91 ? -5.580 -3.110 -0.328 1.00 97.62 91 GLN A N 1
ATOM 759 C CA . GLN A 1 91 ? -4.773 -2.321 0.608 1.00 97.62 91 GLN A CA 1
ATOM 760 C C . GLN A 1 91 ? -5.580 -1.183 1.241 1.00 97.62 91 GLN A C 1
ATOM 762 O O . GLN A 1 91 ? -5.492 -0.987 2.452 1.00 97.62 91 GLN A O 1
ATOM 767 N N . ILE A 1 92 ? -6.389 -0.469 0.446 1.00 96.25 92 ILE A N 1
ATOM 768 C CA . ILE A 1 92 ? -7.290 0.579 0.950 1.00 96.25 92 ILE A CA 1
ATOM 769 C C . ILE A 1 92 ? -8.248 -0.014 1.989 1.00 96.25 92 ILE A C 1
ATOM 771 O O . ILE A 1 92 ? -8.312 0.468 3.118 1.00 96.25 92 ILE A O 1
ATOM 775 N N . ALA A 1 93 ? -8.947 -1.099 1.637 1.00 96.50 93 ALA A N 1
ATOM 776 C CA . ALA A 1 93 ? -9.903 -1.745 2.534 1.00 96.50 93 ALA A CA 1
ATOM 777 C C . ALA A 1 93 ? -9.244 -2.208 3.844 1.00 96.50 93 ALA A C 1
ATOM 779 O O . ALA A 1 93 ? -9.782 -1.978 4.925 1.00 96.50 93 ALA A O 1
ATOM 780 N N . TYR A 1 94 ? -8.052 -2.801 3.754 1.00 96.75 94 TYR A N 1
ATOM 781 C CA . TYR A 1 94 ? -7.270 -3.215 4.914 1.00 96.75 94 TYR A CA 1
ATOM 782 C C . TYR A 1 94 ? -6.921 -2.036 5.834 1.00 96.75 94 TYR A C 1
ATOM 784 O O . TYR A 1 94 ? -7.149 -2.121 7.040 1.00 96.75 94 TYR A O 1
ATOM 792 N N . ILE A 1 95 ? -6.429 -0.917 5.287 1.00 95.19 95 ILE A N 1
ATOM 793 C CA . ILE A 1 95 ? -6.088 0.282 6.073 1.00 95.19 95 ILE A CA 1
ATOM 794 C C . ILE A 1 95 ? -7.342 0.888 6.724 1.00 95.19 95 ILE A C 1
ATOM 796 O O . ILE A 1 95 ? -7.307 1.295 7.889 1.00 95.19 95 ILE A O 1
ATOM 800 N N . HIS A 1 96 ? -8.471 0.901 6.014 1.00 94.38 96 HIS A N 1
ATOM 801 C CA . HIS A 1 96 ? -9.733 1.452 6.519 1.00 94.38 96 HIS A CA 1
ATOM 802 C C . HIS A 1 96 ? -10.288 0.665 7.713 1.00 94.38 96 HIS A C 1
ATOM 804 O O . HIS A 1 96 ? -10.854 1.277 8.618 1.00 94.38 96 HIS A O 1
ATOM 810 N N . VAL A 1 97 ? -10.047 -0.650 7.803 1.00 94.62 97 VAL A N 1
ATOM 811 C CA . VAL A 1 97 ? -10.397 -1.445 9.000 1.00 94.62 97 VAL A CA 1
ATOM 812 C C . VAL A 1 97 ? -9.664 -0.935 10.247 1.00 94.62 97 VAL A C 1
ATOM 814 O O . VAL A 1 97 ? -10.253 -0.835 11.327 1.00 94.62 97 VAL A O 1
ATOM 817 N N . PHE A 1 98 ? -8.392 -0.543 10.125 1.00 93.56 98 PHE A N 1
ATOM 818 C CA . PHE A 1 98 ? -7.677 0.067 11.250 1.00 93.56 98 PHE A CA 1
ATOM 819 C C . PHE A 1 98 ? -8.252 1.428 11.614 1.00 93.56 98 PHE A C 1
ATOM 821 O O . PHE A 1 98 ? -8.455 1.696 12.798 1.00 93.56 98 PHE A O 1
ATOM 828 N N . ALA A 1 99 ? -8.553 2.267 10.622 1.00 91.69 99 ALA A N 1
ATOM 829 C CA . ALA A 1 99 ? -9.173 3.563 10.869 1.00 91.69 99 ALA A CA 1
ATOM 830 C C . ALA A 1 99 ? -10.523 3.410 11.594 1.00 91.69 99 ALA A C 1
ATOM 832 O O . ALA A 1 99 ? -10.761 4.078 12.602 1.00 91.69 99 ALA A O 1
ATOM 833 N N . HIS A 1 100 ? -11.359 2.461 11.163 1.00 91.69 100 HIS A N 1
ATOM 834 C CA . HIS A 1 100 ? -12.602 2.095 11.846 1.00 91.69 100 HIS A CA 1
ATOM 835 C C . HIS A 1 100 ? -12.361 1.681 13.300 1.00 91.69 100 HIS A C 1
ATOM 837 O O . HIS A 1 100 ? -12.994 2.219 14.207 1.00 91.69 100 HIS A O 1
ATOM 843 N N . ASN A 1 101 ? -11.400 0.794 13.555 1.00 92.69 101 ASN A N 1
ATOM 844 C CA . ASN A 1 101 ? -11.079 0.339 14.909 1.00 92.69 101 ASN A CA 1
ATOM 845 C C . ASN A 1 101 ? -10.550 1.464 15.816 1.00 92.69 101 ASN A C 1
ATOM 847 O O . ASN A 1 101 ? -10.879 1.508 17.007 1.00 92.69 101 ASN A O 1
ATOM 851 N N . ILE A 1 102 ? -9.766 2.395 15.262 1.00 90.25 102 ILE A N 1
ATOM 852 C CA . ILE A 1 102 ? -9.311 3.607 15.957 1.00 90.25 102 ILE A CA 1
ATOM 853 C C . ILE A 1 102 ? -10.521 4.471 16.334 1.00 90.25 102 ILE A C 1
ATOM 855 O O . ILE A 1 102 ? -10.668 4.853 17.499 1.00 90.25 102 ILE A O 1
ATOM 859 N N . MET A 1 103 ? -11.432 4.729 15.391 1.00 89.12 103 MET A N 1
ATOM 860 C CA . MET A 1 103 ? -12.656 5.492 15.653 1.00 89.12 103 MET A CA 1
ATOM 861 C C . MET A 1 103 ? -13.557 4.808 16.682 1.00 89.12 103 MET A C 1
ATOM 863 O O . MET A 1 103 ? -14.022 5.460 17.618 1.00 89.12 103 MET A O 1
ATOM 867 N N . ALA A 1 104 ? -13.760 3.494 16.560 1.00 91.81 104 ALA A N 1
ATOM 868 C CA . ALA A 1 104 ? -14.537 2.697 17.499 1.00 91.81 104 ALA A CA 1
ATOM 869 C C . ALA A 1 104 ? -13.974 2.829 18.917 1.00 91.81 104 ALA A C 1
ATOM 871 O O . ALA A 1 104 ? -14.730 3.058 19.862 1.00 91.81 104 ALA A O 1
ATOM 872 N N . GLN A 1 105 ? -12.647 2.776 19.078 1.00 90.56 105 GLN A N 1
ATOM 873 C CA . GLN A 1 105 ? -12.010 3.013 20.369 1.00 90.56 105 GLN A CA 1
ATOM 874 C C . GLN A 1 105 ? -12.270 4.431 20.888 1.00 90.56 105 GLN A C 1
ATOM 876 O O . GLN A 1 105 ? -12.669 4.584 22.046 1.00 90.56 105 GLN A O 1
ATOM 881 N N . ILE A 1 106 ? -12.060 5.458 20.059 1.00 89.81 106 ILE A N 1
ATOM 882 C CA . ILE A 1 106 ? -12.270 6.861 20.445 1.00 89.81 106 ILE A CA 1
ATOM 883 C C . ILE A 1 106 ? -13.717 7.069 20.902 1.00 89.81 106 ILE A C 1
ATOM 885 O O . ILE A 1 106 ? -13.949 7.575 22.000 1.00 89.81 106 ILE A O 1
ATOM 889 N N . ILE A 1 107 ? -14.696 6.625 20.116 1.00 90.88 107 ILE A N 1
ATOM 890 C CA . ILE A 1 107 ? -16.122 6.778 20.418 1.00 90.88 107 ILE A CA 1
ATOM 891 C C . ILE A 1 107 ? -16.505 5.981 21.671 1.00 90.88 107 ILE A C 1
ATOM 893 O O . ILE A 1 107 ? -17.176 6.511 22.565 1.00 90.88 107 ILE A O 1
ATOM 897 N N . ASN A 1 108 ? -16.052 4.731 21.792 1.00 93.50 108 ASN A N 1
ATOM 898 C CA . ASN A 1 108 ? -16.355 3.892 22.948 1.00 93.50 108 ASN A CA 1
ATOM 899 C C . ASN A 1 108 ? -15.806 4.496 24.250 1.00 93.50 108 ASN A C 1
ATOM 901 O O . ASN A 1 108 ? -16.535 4.565 25.245 1.00 93.50 108 ASN A O 1
ATOM 905 N N . GLU A 1 109 ? -14.559 4.975 24.246 1.00 91.44 109 GLU A N 1
ATOM 906 C CA . GLU A 1 109 ? -13.891 5.515 25.436 1.00 91.44 109 GLU A CA 1
ATOM 907 C C . GLU A 1 109 ? -14.281 6.954 25.771 1.00 91.44 109 GLU A C 1
ATOM 909 O O . GLU A 1 109 ? -14.467 7.277 26.946 1.00 91.44 109 GLU A O 1
ATOM 914 N N . GLN A 1 110 ? -14.417 7.828 24.773 1.00 90.44 110 GLN A N 1
ATOM 915 C CA . GLN A 1 110 ? -14.642 9.258 25.004 1.00 90.44 110 GLN A CA 1
ATOM 916 C C . GLN A 1 110 ? -16.124 9.632 25.063 1.00 90.44 110 GLN A C 1
ATOM 918 O O . GLN A 1 110 ? -16.481 10.601 25.736 1.00 90.44 110 GLN A O 1
ATOM 923 N N . LEU A 1 111 ? -17.004 8.853 24.424 1.00 90.81 111 LEU A N 1
ATOM 924 C CA . LEU A 1 111 ? -18.433 9.153 24.359 1.00 90.81 111 LEU A CA 1
ATOM 925 C C . LEU A 1 111 ? -19.284 8.098 25.074 1.00 90.81 111 LEU A C 1
ATOM 927 O O . LEU A 1 111 ? -19.937 8.407 26.075 1.00 90.81 111 LEU A O 1
ATOM 931 N N . ILE A 1 112 ? -19.275 6.849 24.599 1.00 92.31 112 ILE A N 1
ATOM 932 C CA . ILE A 1 112 ? -20.263 5.836 25.003 1.00 92.31 112 ILE A CA 1
ATOM 933 C C . ILE A 1 112 ? -20.099 5.426 26.471 1.00 92.31 112 ILE A C 1
ATOM 935 O O . ILE A 1 112 ? -21.061 5.503 27.243 1.00 92.31 112 ILE A O 1
ATOM 939 N N . ARG A 1 113 ? -18.896 5.018 26.897 1.00 91.94 113 ARG A N 1
ATOM 940 C CA . ARG A 1 113 ? -18.636 4.584 28.283 1.00 91.94 113 ARG A CA 1
ATOM 941 C C . ARG A 1 113 ? -18.861 5.717 29.298 1.00 91.94 113 ARG A C 1
ATOM 943 O O . ARG A 1 113 ? -19.550 5.466 30.295 1.00 91.94 113 ARG A O 1
ATOM 950 N N . PRO A 1 114 ? -18.375 6.959 29.084 1.00 91.75 114 PRO A N 1
ATOM 951 C CA . PRO A 1 114 ? -18.664 8.080 29.978 1.00 91.75 114 PRO A CA 1
ATOM 952 C C . PRO A 1 114 ? -20.155 8.412 30.073 1.00 91.75 114 PRO A C 1
ATOM 954 O O . PRO A 1 114 ? -20.655 8.637 31.178 1.00 91.75 114 PRO A O 1
ATOM 957 N N . MET A 1 115 ? -20.883 8.410 28.951 1.00 89.94 115 MET A N 1
ATOM 958 C CA . MET A 1 115 ? -22.325 8.678 28.940 1.00 89.94 115 MET A CA 1
ATOM 959 C C . MET A 1 115 ? -23.107 7.592 29.681 1.00 89.94 115 MET A C 1
ATOM 961 O O . MET A 1 115 ? -23.892 7.918 30.573 1.00 89.94 115 MET A O 1
ATOM 965 N N . LYS A 1 116 ? -22.835 6.305 29.417 1.00 87.62 116 LYS A N 1
ATOM 966 C CA . LYS A 1 116 ? -23.456 5.193 30.158 1.00 87.62 116 LYS A CA 1
ATOM 967 C C . LYS A 1 116 ? -23.271 5.352 31.669 1.00 87.62 116 LYS A C 1
ATOM 969 O O . LYS A 1 116 ? -24.251 5.272 32.400 1.00 87.62 116 LYS A O 1
ATOM 974 N N . ARG A 1 117 ? -22.051 5.658 32.134 1.00 86.06 117 ARG A N 1
ATOM 975 C CA . ARG A 1 117 ? -21.753 5.865 33.567 1.00 86.06 117 ARG A CA 1
ATOM 976 C C . ARG A 1 117 ? -22.495 7.067 34.167 1.00 86.06 117 ARG A C 1
ATOM 978 O O . ARG A 1 117 ? -22.955 6.986 35.304 1.00 86.06 117 ARG A O 1
ATOM 985 N N . LYS A 1 118 ? -22.617 8.180 33.429 1.00 84.31 118 LYS A N 1
ATOM 986 C CA . LYS A 1 118 ? -23.326 9.393 33.888 1.00 84.31 118 LYS A CA 1
ATOM 987 C C . LYS A 1 118 ? -24.839 9.181 33.998 1.00 84.31 118 LYS A C 1
ATOM 989 O O . LYS A 1 118 ? -25.443 9.651 34.959 1.00 84.31 118 LYS A O 1
ATOM 994 N N . PHE A 1 119 ? -25.442 8.469 33.046 1.00 79.75 119 PHE A N 1
ATOM 995 C CA . PHE A 1 119 ? -26.896 8.268 32.974 1.00 79.75 119 PHE A CA 1
ATOM 996 C C . PHE A 1 119 ? -27.391 6.967 33.638 1.00 79.75 119 PHE A C 1
ATOM 998 O O . PHE A 1 119 ? -28.598 6.771 33.753 1.00 79.75 119 PHE A O 1
ATOM 1005 N N . SER A 1 120 ? -26.503 6.094 34.134 1.00 70.06 120 SER A N 1
ATOM 1006 C CA . SER A 1 120 ? -26.868 4.883 34.894 1.00 70.06 120 SER A CA 1
ATOM 1007 C C . SER A 1 120 ? -27.125 5.121 36.393 1.00 70.06 120 SER A C 1
ATOM 1009 O O . SER A 1 120 ? -27.479 4.188 37.114 1.00 70.06 120 SER A O 1
ATOM 1011 N N . GLY A 1 121 ? -26.913 6.340 36.900 1.00 65.12 121 GLY A N 1
ATOM 1012 C CA . GLY A 1 121 ? -27.120 6.691 38.310 1.00 65.12 121 GLY A CA 1
ATOM 1013 C C . GLY A 1 121 ? -28.596 6.905 38.680 1.00 65.12 121 GLY A C 1
ATOM 1014 O O . GLY A 1 121 ? -29.391 7.391 37.881 1.00 65.12 121 GLY A O 1
ATOM 1015 N N . ARG A 1 122 ? -28.976 6.581 39.925 1.00 57.44 122 ARG A N 1
ATOM 1016 C CA . ARG A 1 122 ? -30.342 6.774 40.452 1.00 57.44 122 ARG A CA 1
ATOM 1017 C C . ARG A 1 122 ? -30.641 8.277 40.583 1.00 57.44 122 ARG A C 1
ATOM 1019 O O . ARG A 1 122 ? -30.146 8.921 41.509 1.00 57.44 122 ARG A O 1
ATOM 1026 N N . SER A 1 123 ? -31.430 8.848 39.670 1.00 58.69 123 SER A N 1
ATOM 1027 C CA . SER A 1 123 ? -31.840 10.255 39.755 1.00 58.69 123 SER A CA 1
ATOM 1028 C C . SER A 1 123 ? -32.760 10.466 40.969 1.00 58.69 123 SER A C 1
ATOM 1030 O O . SER A 1 123 ? -33.715 9.725 41.184 1.00 58.69 123 SER A O 1
ATOM 1032 N N . ARG A 1 124 ? -32.462 11.475 41.801 1.00 59.97 124 ARG A N 1
ATOM 1033 C CA . ARG A 1 124 ? -33.316 11.907 42.933 1.00 59.97 124 ARG A CA 1
ATOM 1034 C C . ARG A 1 124 ? -34.331 13.000 42.547 1.00 59.97 124 ARG A C 1
ATOM 1036 O O . ARG A 1 124 ? -34.992 13.544 43.422 1.00 59.97 124 ARG A O 1
ATOM 1043 N N . GLY A 1 125 ? -34.419 13.353 41.263 1.00 62.97 125 GLY A N 1
ATOM 1044 C CA . GLY A 1 125 ? -35.265 14.432 40.738 1.00 62.97 125 GLY A CA 1
ATOM 1045 C C . GLY A 1 125 ? -36.448 13.937 39.899 1.00 62.97 125 GLY A C 1
ATOM 1046 O O . GLY A 1 125 ? -36.503 12.770 39.521 1.00 62.97 125 GLY A O 1
ATOM 1047 N N . LEU A 1 126 ? -37.370 14.851 39.578 1.00 65.19 126 LEU A N 1
ATOM 1048 C CA . LEU A 1 126 ? -38.650 14.595 38.893 1.00 65.19 126 LEU A CA 1
ATOM 1049 C C . LEU A 1 126 ? -38.535 14.223 37.396 1.00 65.19 126 LEU A C 1
ATOM 1051 O O . LEU A 1 126 ? -39.551 13.952 36.765 1.00 65.19 126 LEU A O 1
ATOM 1055 N N . ILE A 1 127 ? -37.329 14.225 36.815 1.00 62.94 127 ILE A N 1
ATOM 1056 C CA . ILE A 1 127 ? -37.089 13.945 35.389 1.00 62.94 127 ILE A CA 1
ATOM 1057 C C . ILE A 1 127 ? -36.043 12.832 35.274 1.00 62.94 127 ILE A C 1
ATOM 1059 O O . ILE A 1 127 ? -34.948 12.942 35.829 1.00 62.94 127 ILE A O 1
ATOM 1063 N N . SER A 1 128 ? -36.376 11.761 34.549 1.00 67.38 128 SER A N 1
ATOM 1064 C CA . SER A 1 128 ? -35.459 10.663 34.228 1.00 67.38 128 SER A CA 1
ATOM 1065 C C . SER A 1 128 ? -35.023 10.739 32.765 1.00 67.38 128 SER A C 1
ATOM 1067 O O . SER A 1 128 ? -35.863 10.631 31.874 1.00 67.38 128 SER A O 1
ATOM 1069 N N . LEU A 1 129 ? -33.720 10.871 32.520 1.00 77.00 129 LEU A N 1
ATOM 1070 C CA . LEU A 1 129 ? -33.105 10.744 31.195 1.00 77.00 129 LEU A CA 1
ATOM 1071 C C . LEU A 1 129 ? -32.308 9.438 31.143 1.00 77.00 129 LEU A C 1
ATOM 1073 O O . LEU A 1 129 ? -31.568 9.136 32.079 1.00 77.00 129 LEU A O 1
ATOM 1077 N N . LYS A 1 130 ? -32.467 8.668 30.064 1.00 72.00 130 LYS A N 1
ATOM 1078 C CA . LYS A 1 130 ? -31.741 7.416 29.813 1.00 72.00 130 LYS A CA 1
ATOM 1079 C C . LYS A 1 130 ? -30.906 7.556 28.545 1.00 72.00 130 LYS A C 1
ATOM 1081 O O . LYS A 1 130 ? -31.359 8.156 27.576 1.00 72.00 130 LYS A O 1
ATOM 1086 N N . PHE A 1 131 ? -29.705 6.989 28.564 1.00 85.12 131 PHE A N 1
ATOM 1087 C CA . PHE A 1 131 ? -28.822 6.908 27.406 1.00 85.12 131 PHE A CA 1
ATOM 1088 C C . PHE A 1 131 ? -28.806 5.470 26.871 1.00 85.12 131 PHE A C 1
ATOM 1090 O O . PHE A 1 131 ? -28.535 4.545 27.635 1.00 85.12 131 PHE A O 1
ATOM 1097 N N . GLU A 1 132 ? -29.082 5.288 25.576 1.00 83.19 132 GLU A N 1
ATOM 1098 C CA . GLU A 1 132 ? -29.218 3.969 24.924 1.00 83.19 132 GLU A CA 1
ATOM 1099 C C . GLU A 1 132 ? -28.122 3.682 23.877 1.00 83.19 132 GLU A C 1
ATOM 1101 O O . GLU A 1 132 ? -28.257 2.776 23.058 1.00 83.19 132 GLU A O 1
ATOM 1106 N N . GLY A 1 133 ? -27.012 4.429 23.892 1.00 86.19 133 GLY A N 1
ATOM 1107 C CA . GLY A 1 133 ? -25.906 4.202 22.958 1.00 86.19 133 GLY A CA 1
ATOM 1108 C C . GLY A 1 133 ? -25.226 2.844 23.167 1.00 86.19 133 GLY A C 1
ATOM 1109 O O . GLY A 1 133 ? -24.860 2.482 24.293 1.00 86.19 133 GLY A O 1
ATOM 1110 N N . LYS A 1 134 ? -25.033 2.099 22.075 1.00 92.44 134 LYS A N 1
ATOM 1111 C CA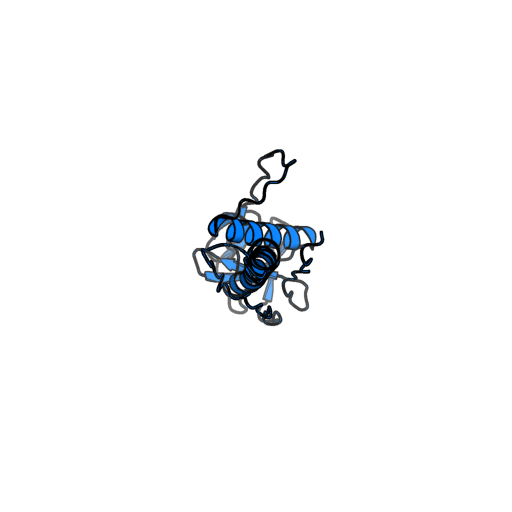 . LYS A 1 134 ? -24.267 0.845 22.044 1.00 92.44 134 LYS A CA 1
ATOM 1112 C C . LYS A 1 134 ? -22.802 1.131 21.720 1.00 92.44 134 LYS A C 1
ATOM 1114 O O . LYS A 1 134 ? -22.495 2.137 21.093 1.00 92.44 134 LYS A O 1
ATOM 1119 N N . GLU A 1 135 ? -21.915 0.273 22.219 1.00 93.31 135 GLU A N 1
ATOM 1120 C CA . GLU A 1 135 ? -20.500 0.354 21.844 1.00 93.31 135 GLU A CA 1
ATOM 1121 C C . GLU A 1 135 ? -20.342 -0.116 20.400 1.00 93.31 135 GLU A C 1
ATOM 1123 O O . GLU A 1 135 ? -21.066 -1.011 19.965 1.00 93.31 135 GLU A O 1
ATOM 1128 N N . MET A 1 136 ? -19.430 0.523 19.677 1.00 94.31 136 MET A N 1
ATOM 1129 C CA . MET A 1 136 ? -19.037 0.115 18.336 1.00 94.31 136 MET A CA 1
ATOM 1130 C C . MET A 1 136 ? -18.244 -1.185 18.403 1.00 94.31 136 MET A C 1
ATOM 1132 O O . MET A 1 136 ? -17.473 -1.398 19.345 1.00 94.31 136 MET A O 1
ATOM 1136 N N . GLU A 1 137 ? -18.450 -2.032 17.403 1.00 94.50 137 GLU A N 1
ATOM 1137 C CA . GLU A 1 137 ? -17.742 -3.297 17.248 1.00 94.50 137 GLU A CA 1
ATOM 1138 C C . GLU A 1 137 ? -16.401 -3.074 16.547 1.00 94.50 137 GLU A C 1
ATOM 1140 O O . GLU A 1 137 ? -16.261 -2.171 15.720 1.00 94.50 137 GLU A O 1
ATOM 1145 N N . TYR A 1 138 ? -15.423 -3.898 16.917 1.00 93.62 138 TYR A N 1
ATOM 1146 C CA . TYR A 1 138 ? -14.124 -3.947 16.258 1.00 93.62 138 TYR A CA 1
ATOM 1147 C C . TYR A 1 138 ? -14.163 -4.978 15.138 1.00 93.62 138 TYR A C 1
ATOM 1149 O O . TYR A 1 138 ? -14.780 -6.034 15.284 1.00 93.62 138 TYR A O 1
ATOM 1157 N N . GLU A 1 139 ? -13.450 -4.685 14.063 1.00 94.62 139 GLU A N 1
ATOM 1158 C CA . GLU A 1 139 ? -13.296 -5.563 12.911 1.00 94.62 139 GLU A CA 1
ATOM 1159 C C . GLU A 1 139 ? -11.888 -6.165 12.894 1.00 94.62 139 GLU A C 1
ATOM 1161 O O . GLU A 1 139 ? -10.914 -5.516 13.283 1.00 94.62 139 GLU A O 1
ATOM 1166 N N . GLU A 1 140 ? -11.763 -7.425 12.479 1.00 93.00 140 GLU A N 1
ATOM 1167 C CA . GLU A 1 140 ? -10.459 -8.079 12.362 1.00 93.00 140 GLU A CA 1
ATOM 1168 C C . GLU A 1 140 ? -9.806 -7.691 11.025 1.00 93.00 140 GLU A C 1
ATOM 1170 O O . GLU A 1 140 ? -10.373 -7.989 9.970 1.00 93.00 140 GLU A O 1
ATOM 1175 N N . PRO A 1 141 ? -8.640 -7.014 11.031 1.00 93.75 141 PRO A N 1
ATOM 1176 C CA . PRO A 1 141 ? -7.973 -6.626 9.798 1.00 93.75 141 PRO A CA 1
ATOM 1177 C C . PRO A 1 141 ? -7.401 -7.859 9.097 1.00 93.75 141 PRO A C 1
ATOM 1179 O O . PRO A 1 141 ? -6.675 -8.653 9.695 1.00 93.75 141 PRO A O 1
ATOM 1182 N N . TRP A 1 142 ? -7.695 -7.991 7.806 1.00 94.25 142 TRP A N 1
ATOM 1183 C CA . TRP A 1 142 ? -7.192 -9.070 6.964 1.00 94.25 142 TRP A CA 1
ATOM 1184 C C . TRP A 1 142 ? -6.709 -8.522 5.625 1.00 94.25 142 TRP A C 1
ATOM 1186 O O . TRP A 1 142 ? -7.381 -7.700 5.005 1.00 94.25 142 TRP A O 1
ATOM 1196 N N . ILE A 1 143 ? -5.559 -9.015 5.175 1.00 96.44 143 ILE A N 1
ATOM 1197 C CA . ILE A 1 143 ? -5.021 -8.791 3.836 1.00 96.44 143 ILE A CA 1
ATOM 1198 C C . ILE A 1 143 ? -4.374 -10.083 3.350 1.00 96.44 143 ILE A C 1
ATOM 1200 O O . ILE A 1 143 ? -3.750 -10.811 4.129 1.00 96.44 143 ILE A O 1
ATOM 1204 N N . SER A 1 144 ? -4.548 -10.390 2.070 1.00 96.75 144 SER A N 1
ATOM 1205 C CA . SER A 1 144 ? -3.972 -11.586 1.467 1.00 96.75 144 SER A CA 1
ATOM 1206 C C . SER A 1 144 ? -2.439 -11.518 1.475 1.00 96.75 144 SER A C 1
ATOM 1208 O O . SER A 1 144 ? -1.871 -10.447 1.251 1.00 96.75 144 SER A O 1
ATOM 1210 N N . PRO A 1 145 ? -1.736 -12.642 1.706 1.00 96.38 145 PRO A N 1
ATOM 1211 C CA . PRO A 1 145 ? -0.300 -12.711 1.464 1.00 96.38 145 PRO A CA 1
ATOM 1212 C C . PRO A 1 145 ? 0.024 -12.324 0.019 1.00 96.38 145 PRO A C 1
ATOM 1214 O O . PRO A 1 145 ? -0.686 -12.725 -0.904 1.00 96.38 145 PRO A O 1
ATOM 1217 N N . GLU A 1 146 ? 1.105 -11.575 -0.174 1.00 96.69 146 GLU A N 1
ATOM 1218 C CA . GLU A 1 146 ? 1.515 -11.100 -1.493 1.00 96.69 146 GLU A CA 1
ATOM 1219 C C . GLU A 1 146 ? 2.110 -12.267 -2.315 1.00 96.69 146 GLU A C 1
ATOM 1221 O O . GLU A 1 146 ? 3.102 -12.862 -1.885 1.00 96.69 146 GLU A O 1
ATOM 1226 N N . PRO A 1 147 ? 1.516 -12.635 -3.469 1.00 96.50 147 PRO A N 1
ATOM 1227 C CA . PRO A 1 147 ? 1.980 -13.766 -4.277 1.00 96.50 147 PRO A CA 1
ATOM 1228 C C . PRO A 1 147 ? 3.210 -13.408 -5.121 1.00 96.50 147 PRO A C 1
ATOM 1230 O O . PRO A 1 147 ? 3.423 -12.245 -5.430 1.00 96.50 147 PRO A O 1
ATOM 1233 N N . ASP A 1 148 ? 3.984 -14.390 -5.586 1.00 96.38 148 ASP A N 1
ATOM 1234 C CA . ASP A 1 148 ? 5.063 -14.193 -6.572 1.00 96.38 148 ASP A CA 1
ATOM 1235 C C . ASP A 1 148 ? 4.553 -14.441 -8.005 1.00 96.38 148 ASP A C 1
ATOM 1237 O O . ASP A 1 148 ? 4.799 -15.485 -8.604 1.00 96.38 148 ASP A O 1
ATOM 1241 N N . ASP A 1 149 ? 3.788 -13.489 -8.534 1.00 96.06 149 ASP A N 1
ATOM 1242 C CA . ASP A 1 149 ? 3.018 -13.564 -9.791 1.00 96.06 149 ASP A CA 1
ATOM 1243 C C . ASP A 1 149 ? 3.472 -12.555 -10.869 1.00 96.06 149 ASP A C 1
ATOM 1245 O O . ASP A 1 149 ? 2.711 -12.235 -11.780 1.00 96.06 149 ASP A O 1
ATOM 1249 N N . MET A 1 150 ? 4.672 -11.988 -10.723 1.00 97.19 150 MET A N 1
ATOM 1250 C CA . MET A 1 150 ? 5.210 -10.960 -11.617 1.00 97.19 150 MET A CA 1
ATOM 1251 C C . MET A 1 150 ? 6.722 -11.111 -11.798 1.00 97.19 150 MET A C 1
ATOM 1253 O O . MET A 1 150 ? 7.437 -11.497 -10.866 1.00 97.19 150 MET A O 1
ATOM 1257 N N . THR A 1 151 ? 7.220 -10.708 -12.966 1.00 95.81 151 THR A N 1
ATOM 1258 C CA . THR A 1 151 ? 8.627 -10.834 -13.361 1.00 95.81 151 THR A CA 1
ATOM 1259 C C . THR A 1 151 ? 9.401 -9.537 -13.130 1.00 95.81 151 THR A C 1
ATOM 1261 O O . THR A 1 151 ? 8.883 -8.441 -13.330 1.00 95.81 151 THR A O 1
ATOM 1264 N N . ILE A 1 152 ? 10.667 -9.650 -12.712 1.00 96.06 152 ILE A N 1
ATOM 1265 C CA . ILE A 1 152 ? 11.560 -8.504 -12.490 1.00 96.06 152 ILE A CA 1
ATOM 1266 C C . ILE A 1 152 ? 12.084 -7.942 -13.817 1.00 96.06 152 ILE A C 1
ATOM 1268 O O . ILE A 1 152 ? 12.712 -8.649 -14.604 1.00 96.06 152 ILE A O 1
ATOM 1272 N N . HIS A 1 153 ? 11.953 -6.628 -13.985 1.00 94.62 153 HIS A N 1
ATOM 1273 C CA . HIS A 1 153 ? 12.574 -5.829 -15.038 1.00 94.62 153 HIS A CA 1
ATOM 1274 C C . HIS A 1 153 ? 13.521 -4.789 -14.425 1.00 94.62 153 HIS A C 1
ATOM 1276 O O . HIS A 1 153 ? 13.207 -4.156 -13.415 1.00 94.62 153 HIS A O 1
ATOM 1282 N N . LEU A 1 154 ? 14.684 -4.592 -15.051 1.00 94.94 154 LEU A N 1
ATOM 1283 C CA . LEU A 1 154 ? 15.638 -3.544 -14.683 1.00 94.94 154 LEU A CA 1
ATOM 1284 C C . LEU A 1 154 ? 15.354 -2.274 -15.495 1.00 94.94 154 LEU A C 1
ATOM 1286 O O . LEU A 1 154 ? 15.175 -2.350 -16.709 1.00 94.94 154 LEU A O 1
ATOM 1290 N N . LEU A 1 155 ? 15.365 -1.116 -14.835 1.00 94.62 155 LEU A N 1
ATOM 1291 C CA . LEU A 1 155 ? 15.141 0.207 -15.419 1.00 94.62 155 LEU A CA 1
ATOM 1292 C C . LEU A 1 155 ? 16.448 1.028 -15.389 1.00 94.62 155 LEU A C 1
ATOM 1294 O O . LEU A 1 155 ? 16.756 1.657 -14.374 1.00 94.62 155 LEU A O 1
ATOM 1298 N N . PRO A 1 156 ? 17.233 1.055 -16.486 1.00 93.88 156 PRO A N 1
ATOM 1299 C CA . PRO A 1 156 ? 18.574 1.648 -16.499 1.00 93.88 156 PRO A CA 1
ATOM 1300 C C . PRO A 1 156 ? 18.678 3.140 -16.152 1.00 93.88 156 PRO A C 1
ATOM 1302 O O . PRO A 1 156 ? 19.739 3.582 -15.736 1.00 93.88 156 PRO A O 1
ATOM 1305 N N . CYS A 1 157 ? 17.628 3.944 -16.339 1.00 96.19 157 CYS A N 1
ATOM 1306 C CA . CYS A 1 157 ? 17.683 5.401 -16.153 1.00 96.19 157 CYS A CA 1
ATOM 1307 C C . CYS A 1 157 ? 17.810 5.805 -14.685 1.00 96.19 157 CYS A C 1
ATOM 1309 O O . CYS A 1 157 ? 18.357 6.863 -14.393 1.00 96.19 157 CYS A O 1
ATOM 1311 N N . CYS A 1 158 ? 17.276 4.980 -13.785 1.00 95.69 158 CYS A N 1
ATOM 1312 C CA . CYS A 1 158 ? 17.279 5.207 -12.343 1.00 95.69 158 CYS A CA 1
ATOM 1313 C C . CYS A 1 158 ? 17.903 4.030 -11.583 1.00 95.69 158 CYS A C 1
ATOM 1315 O O . CYS A 1 158 ? 17.854 4.012 -10.360 1.00 95.69 158 CYS A O 1
ATOM 1317 N N . GLU A 1 159 ? 18.454 3.048 -12.307 1.00 95.62 159 GLU A N 1
ATOM 1318 C CA . GLU A 1 159 ? 19.051 1.827 -11.753 1.00 95.62 159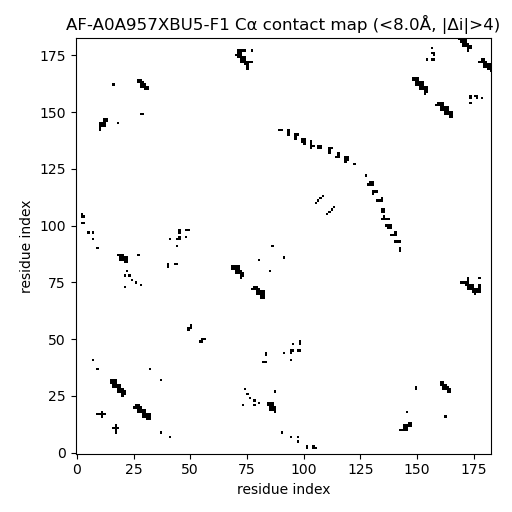 GLU A CA 1
ATOM 1319 C C . GLU A 1 159 ? 18.111 1.081 -10.790 1.00 95.62 159 GLU A C 1
ATOM 1321 O O . GLU A 1 159 ? 18.536 0.507 -9.790 1.00 95.62 159 GLU A O 1
ATOM 1326 N N . THR A 1 160 ? 16.810 1.079 -11.094 1.00 94.25 160 THR A N 1
ATOM 1327 C CA . THR A 1 160 ? 15.782 0.475 -10.240 1.00 94.25 160 THR A CA 1
ATOM 1328 C C . THR A 1 160 ? 15.213 -0.801 -10.825 1.00 94.25 160 THR A C 1
ATOM 1330 O O . THR A 1 160 ? 15.219 -1.010 -12.040 1.00 94.25 160 THR A O 1
ATOM 1333 N N . ARG A 1 161 ? 14.698 -1.668 -9.952 1.00 96.56 161 ARG A N 1
ATOM 1334 C CA . ARG A 1 161 ? 13.958 -2.860 -10.357 1.00 96.56 161 ARG A CA 1
ATOM 1335 C C . ARG A 1 161 ? 12.469 -2.629 -10.169 1.00 96.56 161 ARG A C 1
ATOM 1337 O O . ARG A 1 161 ? 12.035 -1.917 -9.265 1.00 96.56 161 ARG A O 1
ATOM 1344 N N . ILE A 1 162 ? 11.687 -3.254 -11.032 1.00 97.00 162 ILE A N 1
ATOM 1345 C CA . ILE A 1 162 ? 10.232 -3.241 -10.970 1.00 97.00 162 ILE A CA 1
ATOM 1346 C C . ILE A 1 162 ? 9.711 -4.622 -11.338 1.00 97.00 162 ILE A C 1
ATOM 1348 O O . ILE A 1 162 ? 10.317 -5.297 -12.167 1.00 97.00 162 ILE A O 1
ATOM 1352 N N . LYS A 1 163 ? 8.599 -5.040 -10.739 1.00 97.94 163 LYS A N 1
ATOM 1353 C CA . LYS A 1 163 ? 7.891 -6.248 -11.157 1.00 97.94 163 LYS A CA 1
ATOM 1354 C C . LYS A 1 163 ? 6.651 -5.900 -11.968 1.00 97.94 163 LYS A C 1
ATOM 1356 O O . LYS A 1 163 ? 5.858 -5.065 -11.527 1.00 97.94 163 LYS A O 1
ATOM 1361 N N . LEU A 1 164 ? 6.509 -6.528 -13.132 1.00 97.06 164 LEU A N 1
ATOM 1362 C CA . LEU A 1 164 ? 5.389 -6.359 -14.063 1.00 97.06 164 LEU A CA 1
ATOM 1363 C C . LEU A 1 164 ? 4.753 -7.717 -14.385 1.00 97.06 164 LEU A C 1
ATOM 1365 O O . LEU A 1 164 ? 5.335 -8.761 -14.095 1.00 97.06 164 LEU A O 1
ATOM 1369 N N . GLU A 1 165 ? 3.567 -7.695 -14.990 1.00 94.56 165 GLU A N 1
ATOM 1370 C CA . GLU A 1 165 ? 2.898 -8.893 -15.515 1.00 94.56 165 GLU A CA 1
ATOM 1371 C C . GLU A 1 165 ? 3.828 -9.684 -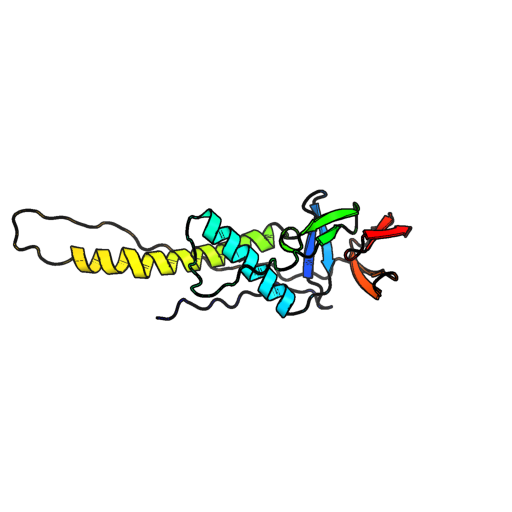16.460 1.00 94.56 165 GLU A C 1
ATOM 1373 O O . GLU A 1 165 ? 4.498 -9.100 -17.315 1.00 94.56 165 GLU A O 1
ATOM 1378 N N . ASP A 1 166 ? 3.869 -11.012 -16.301 1.00 87.88 166 ASP A N 1
ATOM 1379 C CA . ASP A 1 166 ? 4.824 -11.908 -16.980 1.00 87.88 166 ASP A CA 1
ATOM 1380 C C . ASP A 1 166 ? 4.766 -11.849 -18.519 1.00 87.88 166 ASP A C 1
ATOM 1382 O O . ASP A 1 166 ? 5.742 -12.169 -19.199 1.00 87.88 166 ASP A O 1
ATOM 1386 N N . ASP A 1 167 ? 3.627 -11.457 -19.087 1.00 85.50 167 ASP A N 1
ATOM 1387 C CA . ASP A 1 167 ? 3.387 -11.347 -20.526 1.00 85.50 167 ASP A CA 1
ATOM 1388 C C . ASP A 1 167 ? 3.509 -9.908 -21.060 1.00 85.50 167 ASP A C 1
ATOM 1390 O O . ASP A 1 167 ? 3.195 -9.646 -22.229 1.00 85.50 167 ASP A O 1
ATOM 1394 N N . TRP A 1 168 ? 4.002 -8.962 -20.250 1.00 89.56 168 TRP A N 1
ATOM 1395 C CA . TRP A 1 168 ? 4.154 -7.577 -20.682 1.00 89.56 168 TRP A CA 1
ATOM 1396 C C . TRP A 1 168 ? 5.297 -7.404 -21.690 1.00 89.56 168 TRP A C 1
ATOM 1398 O O . TRP A 1 168 ? 6.475 -7.362 -21.345 1.00 89.56 168 TRP A O 1
ATOM 1408 N N . SER A 1 169 ? 4.929 -7.228 -22.961 1.00 85.38 169 SER A N 1
ATOM 1409 C CA . SER A 1 169 ? 5.868 -7.042 -24.076 1.00 85.38 169 SER A CA 1
ATOM 1410 C C . SER A 1 169 ? 5.795 -5.654 -24.728 1.00 85.38 169 SER A C 1
ATOM 1412 O O . SER A 1 169 ? 6.251 -5.476 -25.858 1.00 85.38 169 SER A O 1
ATOM 1414 N N . GLN A 1 170 ? 5.126 -4.689 -24.094 1.00 89.56 170 GLN A N 1
ATOM 1415 C CA . GLN A 1 170 ? 4.953 -3.339 -24.641 1.00 89.56 170 GLN A CA 1
ATOM 1416 C C . GLN A 1 170 ? 5.974 -2.363 -24.040 1.00 89.56 170 GLN A C 1
ATOM 1418 O O . GLN A 1 170 ? 6.943 -2.752 -23.391 1.00 89.56 170 GLN A O 1
ATOM 1423 N N . THR A 1 171 ? 5.778 -1.069 -24.289 1.00 94.00 171 THR A N 1
ATOM 1424 C CA . THR A 1 171 ? 6.587 -0.011 -23.687 1.00 94.00 171 THR A CA 1
ATOM 1425 C C . THR A 1 171 ? 6.528 -0.083 -22.161 1.00 94.00 171 THR A C 1
ATOM 1427 O O . THR A 1 171 ? 5.457 -0.248 -21.581 1.00 94.00 171 THR A O 1
ATOM 1430 N N . ILE A 1 172 ? 7.685 0.055 -21.517 1.00 96.12 172 ILE A N 1
ATOM 1431 C CA . ILE A 1 172 ? 7.817 0.143 -20.062 1.00 96.12 172 ILE A CA 1
ATOM 1432 C C . ILE A 1 172 ? 8.272 1.556 -19.716 1.00 96.12 172 ILE A C 1
ATOM 1434 O O . ILE A 1 172 ? 9.289 2.017 -20.227 1.00 96.12 172 ILE A O 1
ATOM 1438 N N . HIS A 1 173 ? 7.551 2.236 -18.834 1.00 97.31 173 HIS A N 1
ATOM 1439 C CA . HIS A 1 173 ? 7.945 3.533 -18.291 1.00 97.31 173 HIS A CA 1
ATOM 1440 C C . HIS A 1 173 ? 8.639 3.356 -16.937 1.00 97.31 173 HIS A C 1
ATOM 1442 O O . HIS A 1 173 ? 8.199 2.583 -16.088 1.00 97.31 173 HIS A O 1
ATOM 1448 N N . CYS A 1 174 ? 9.725 4.084 -16.692 1.00 97.19 174 CYS A N 1
ATOM 1449 C CA . CYS A 1 174 ? 10.349 4.081 -15.378 1.00 97.19 174 CYS A CA 1
ATOM 1450 C C . CYS A 1 174 ? 9.421 4.727 -14.349 1.00 97.19 174 CYS A C 1
ATOM 1452 O O . CYS A 1 174 ? 9.054 5.889 -14.508 1.00 97.19 174 CYS A O 1
ATOM 1454 N N . PHE A 1 175 ? 9.112 4.023 -13.257 1.00 96.25 175 PHE A N 1
ATOM 1455 C CA . PHE A 1 175 ? 8.200 4.532 -12.228 1.00 96.25 175 PHE A CA 1
ATOM 1456 C C . PHE A 1 175 ? 8.718 5.768 -11.473 1.00 96.25 175 PHE A C 1
ATOM 1458 O O . PHE A 1 175 ? 7.933 6.439 -10.809 1.00 96.25 175 PHE A O 1
ATOM 1465 N N . GLN A 1 176 ? 10.018 6.074 -11.572 1.00 95.56 176 GLN A N 1
ATOM 1466 C CA . GLN A 1 176 ? 10.651 7.209 -10.892 1.00 95.56 176 GLN A CA 1
ATOM 1467 C C . GLN A 1 176 ? 10.839 8.456 -11.761 1.00 95.56 176 GLN A C 1
ATOM 1469 O O . GLN A 1 176 ? 10.909 9.546 -11.208 1.00 95.56 176 GLN A O 1
ATOM 1474 N N . CYS A 1 177 ? 10.986 8.322 -13.083 1.00 96.38 177 CYS A N 1
ATOM 1475 C CA . CYS A 1 177 ? 11.272 9.471 -13.959 1.00 96.38 177 CYS A CA 1
ATOM 1476 C C . CYS A 1 177 ? 10.496 9.478 -15.284 1.00 96.38 177 CYS A C 1
ATOM 1478 O O . CYS A 1 177 ? 10.667 10.388 -16.094 1.00 96.38 177 CYS A O 1
ATOM 1480 N N . GLY A 1 178 ? 9.689 8.449 -15.551 1.00 96.62 178 GLY A N 1
ATOM 1481 C CA . GLY A 1 178 ? 8.851 8.346 -16.746 1.00 96.62 178 GLY A CA 1
ATOM 1482 C C . GLY A 1 178 ? 9.568 7.956 -18.040 1.00 96.62 178 GLY A C 1
ATOM 1483 O O . GLY A 1 178 ? 8.892 7.756 -19.053 1.00 96.62 178 GLY A O 1
ATOM 1484 N N . PHE A 1 179 ? 10.902 7.813 -18.036 1.00 97.12 179 PHE A N 1
ATOM 1485 C CA . PHE A 1 179 ? 11.657 7.403 -19.226 1.00 97.12 179 PHE A CA 1
ATOM 1486 C C . PHE A 1 179 ? 11.144 6.063 -19.761 1.00 97.12 179 PHE A C 1
ATOM 1488 O O . PHE A 1 179 ? 10.944 5.124 -18.990 1.00 97.12 179 PHE A O 1
ATOM 1495 N N . SER A 1 180 ? 10.925 5.977 -21.071 1.00 95.56 180 SER A N 1
ATOM 1496 C CA . SER A 1 180 ? 10.333 4.806 -21.705 1.00 95.56 180 SER A CA 1
ATOM 1497 C C . SER A 1 180 ? 11.365 3.908 -22.381 1.00 95.56 180 SER A C 1
ATOM 1499 O O . SER A 1 180 ? 12.268 4.356 -23.086 1.00 95.56 180 SER A O 1
ATOM 1501 N N . TYR A 1 181 ? 11.174 2.607 -22.203 1.00 87.69 181 TYR A N 1
ATOM 1502 C CA . TYR A 1 181 ? 11.898 1.536 -22.869 1.00 87.69 181 TYR A CA 1
ATOM 1503 C C . TYR A 1 181 ? 10.943 0.802 -23.792 1.00 87.69 181 TYR A C 1
ATOM 1505 O O . TYR A 1 181 ? 9.788 0.571 -23.444 1.00 87.69 181 TYR A O 1
ATOM 1513 N N . THR A 1 182 ? 11.422 0.415 -24.967 1.00 82.19 182 THR A N 1
ATOM 1514 C CA . THR A 1 182 ? 10.730 -0.609 -25.754 1.00 82.19 182 THR A CA 1
ATOM 1515 C C . THR A 1 182 ? 11.304 -1.946 -25.310 1.00 82.19 182 THR A C 1
ATOM 1517 O O . THR A 1 182 ? 12.529 -2.087 -25.328 1.00 82.19 182 THR A O 1
ATOM 1520 N N . SER A 1 183 ? 10.440 -2.842 -24.821 1.00 63.66 183 SER A N 1
ATOM 1521 C CA . SER A 1 183 ? 10.839 -4.189 -24.402 1.00 63.66 183 SER A CA 1
ATOM 1522 C C . SER A 1 183 ? 11.350 -5.036 -25.565 1.00 63.66 183 SER A C 1
ATOM 1524 O O . SER A 1 183 ? 11.022 -4.725 -26.734 1.00 63.66 183 SER A O 1
#

Foldseek 3Di:
DDQPDDPDDAAAEPVQWGWWADPPPRFIKTFHDDPVRRVVLLVVLLQVLCVVVVDDDDDPDDPPPVPPQQWWADFQPRDIDGPSSGDDPLRSVLSVLVSQQSVLVCCVPVPVVVQQVVLVDDDPDPDHDHDDDDRDDHDDRDDDHDYPQFDWDADVVVRTIMTHHPPDQAWTAGGRPRDIDRD